Protein AF-A0A1W9TM63-F1 (afdb_monomer_lite)

Radius of gyration: 25.32 Å; chains: 1; bounding box: 51×52×66 Å

Secondary structure (DSSP, 8-state):
-HHHHHHHIIIIIS-HHHHH-TTHHHHHHHTT-HHHHHHHHHHHHHHHHHHHHHHHHHHHHHHHHT-GGGHHHHHHHHHHHHHHHHHHHHHHH-HHHHTTSTHHHHHHHHHHS-----HHHHHHHHTS------TTSSSHHHHHHHHHHTTSS-GGG-HHHHTTTHHHHHHHHTTS-HHHHHHHHHHH-S-HHHHHHT-

Foldseek 3Di:
DVVVVVVVCVVAVVPCCRPVVPPCQQVVLQVPDPVLVVVVVVLVVVLVVVLVVVLVVVCVVCVVVVNNVCSVVVSVVSSVVSVVVSLVVCCVPPVPNNCSGNPVSVVCCCVVVVDPDDLQLLLQLLLDPQPQPCQLVARGSSRVSVCVVVVVDQQPSRPVCVVVCSNVVSVVSVPDDSVVSVVLCVVPPSDSVSSNVVD

Structure (mmCIF, N/CA/C/O backbone):
data_AF-A0A1W9TM63-F1
#
_entry.id   AF-A0A1W9TM63-F1
#
loop_
_atom_site.group_PDB
_atom_site.id
_atom_site.type_symbol
_atom_site.label_atom_id
_atom_site.label_alt_id
_atom_site.label_comp_id
_atom_site.label_asym_id
_atom_site.label_entity_id
_atom_site.label_seq_id
_atom_site.pdbx_PDB_ins_code
_atom_site.Cartn_x
_atom_site.Cartn_y
_atom_site.Cartn_z
_atom_site.occupancy
_atom_site.B_iso_or_equiv
_atom_site.auth_seq_id
_atom_site.auth_comp_id
_atom_site.auth_asym_id
_atom_site.auth_atom_id
_atom_site.pdbx_PDB_model_num
ATOM 1 N N . MET A 1 1 ? -0.071 21.580 -36.086 1.00 69.06 1 MET A N 1
ATOM 2 C CA . MET A 1 1 ? -1.299 21.111 -35.393 1.00 69.06 1 MET A CA 1
ATOM 3 C C . MET A 1 1 ? -1.284 19.623 -35.052 1.00 69.06 1 MET A C 1
ATOM 5 O O . MET A 1 1 ? -1.628 19.297 -33.927 1.00 69.06 1 MET A O 1
ATOM 9 N N . ARG A 1 2 ? -0.850 18.715 -35.941 1.00 81.69 2 ARG A N 1
ATOM 10 C CA . ARG A 1 2 ? -0.886 17.261 -35.673 1.00 81.69 2 ARG A CA 1
ATOM 11 C C . ARG A 1 2 ? -0.042 16.804 -34.465 1.00 81.69 2 ARG A C 1
ATOM 13 O O . ARG A 1 2 ? -0.555 16.064 -33.638 1.00 81.69 2 ARG A O 1
ATOM 20 N N . LEU A 1 3 ? 1.195 17.297 -34.304 1.00 85.50 3 LEU A N 1
ATOM 21 C CA . LEU A 1 3 ? 2.027 16.983 -33.124 1.00 85.50 3 LEU A CA 1
ATOM 22 C C . LEU A 1 3 ? 1.425 17.501 -31.810 1.00 85.50 3 LEU A C 1
ATOM 24 O O . LEU A 1 3 ? 1.480 16.807 -30.804 1.00 85.50 3 LEU A O 1
ATOM 28 N N . PHE A 1 4 ? 0.827 18.694 -31.827 1.00 89.75 4 PHE A N 1
ATOM 29 C CA . PHE A 1 4 ? 0.170 19.262 -30.649 1.00 89.75 4 PHE A CA 1
ATOM 30 C C . PHE A 1 4 ? -1.023 18.403 -30.208 1.00 89.75 4 PHE A C 1
ATOM 32 O O . PHE A 1 4 ? -1.159 18.112 -29.027 1.00 89.75 4 PHE A O 1
ATOM 39 N N . PHE A 1 5 ? -1.829 17.913 -31.157 1.00 86.44 5 PHE A N 1
ATOM 40 C CA . PHE A 1 5 ? -2.917 16.977 -30.861 1.00 86.44 5 PHE A CA 1
ATOM 41 C C . PHE A 1 5 ? -2.418 15.625 -30.335 1.00 86.44 5 PHE A C 1
ATOM 43 O O . PHE A 1 5 ? -3.018 15.092 -29.408 1.00 86.44 5 PHE A O 1
ATOM 50 N N . ILE A 1 6 ? -1.313 15.086 -30.866 1.00 89.94 6 ILE A N 1
ATOM 51 C CA . ILE A 1 6 ? -0.705 13.847 -30.345 1.00 89.94 6 ILE A CA 1
ATOM 52 C C . ILE A 1 6 ? -0.207 14.057 -28.910 1.00 89.94 6 ILE A C 1
ATOM 54 O O . ILE A 1 6 ? -0.476 13.232 -28.041 1.00 89.94 6 ILE A O 1
ATOM 58 N N . PHE A 1 7 ? 0.462 15.179 -28.641 1.00 90.56 7 PHE A N 1
ATOM 59 C CA . PHE A 1 7 ? 0.954 15.529 -27.309 1.00 90.56 7 PHE A CA 1
ATOM 60 C C . PHE A 1 7 ? -0.192 15.715 -26.303 1.00 90.56 7 PHE A C 1
ATOM 62 O O . PHE A 1 7 ? -0.164 15.145 -25.214 1.00 90.56 7 PHE A O 1
ATOM 69 N N . LEU A 1 8 ? -1.248 16.435 -26.692 1.00 88.44 8 LEU A N 1
ATOM 70 C CA . LEU A 1 8 ? -2.435 16.646 -25.861 1.00 88.44 8 LEU A CA 1
ATOM 71 C C . LEU A 1 8 ? -3.189 15.329 -25.605 1.00 88.44 8 LEU A C 1
ATOM 73 O O . LEU A 1 8 ? -3.588 15.049 -24.475 1.00 88.44 8 LEU A O 1
ATOM 77 N N . SER A 1 9 ? -3.317 14.478 -26.628 1.00 84.94 9 SER A N 1
ATOM 78 C CA . SER A 1 9 ? -3.911 13.144 -26.505 1.00 84.94 9 SER A CA 1
ATOM 79 C C . SER A 1 9 ? -3.084 12.227 -25.604 1.00 84.94 9 SER A C 1
ATOM 81 O O . SER A 1 9 ? -3.665 11.436 -24.867 1.00 84.94 9 SER A O 1
ATOM 83 N N . ALA A 1 10 ? -1.753 12.320 -25.634 1.00 85.25 10 ALA A N 1
ATOM 84 C CA . ALA A 1 10 ? -0.877 11.537 -24.766 1.00 85.25 10 ALA A CA 1
ATOM 85 C C . ALA A 1 10 ? -0.987 11.967 -23.293 1.00 85.25 10 ALA A C 1
ATOM 87 O O . ALA A 1 10 ? -1.020 11.112 -22.413 1.00 85.25 10 ALA A O 1
ATOM 88 N N . ILE A 1 11 ? -1.091 13.274 -23.023 1.00 85.31 11 ILE A N 1
ATOM 89 C CA . ILE A 1 11 ? -1.145 13.818 -21.656 1.00 85.31 11 ILE A CA 1
ATOM 90 C C . ILE A 1 11 ? -2.516 13.660 -20.998 1.00 85.31 11 ILE A C 1
ATOM 92 O O . ILE A 1 11 ? -2.562 13.463 -19.785 1.00 85.31 11 ILE A O 1
ATOM 96 N N . LEU A 1 12 ? -3.613 13.762 -21.753 1.00 83.06 12 LEU A N 1
ATOM 97 C CA . LEU A 1 12 ? -4.970 13.771 -21.187 1.00 83.06 12 LEU A CA 1
ATOM 98 C C . LEU A 1 12 ? -5.740 12.475 -21.450 1.00 83.06 12 LEU A C 1
ATOM 100 O O . LEU A 1 12 ? -6.327 11.921 -20.528 1.00 83.06 12 LEU A O 1
ATOM 104 N N . VAL A 1 13 ? -5.740 11.981 -22.691 1.00 83.00 13 VAL A N 1
ATOM 105 C CA . VAL A 1 13 ? -6.623 10.873 -23.107 1.00 83.00 13 VAL A CA 1
ATOM 106 C C . VAL A 1 13 ? -5.980 9.511 -22.838 1.00 83.00 13 VAL A C 1
ATOM 108 O O . VAL A 1 13 ? -6.606 8.620 -22.270 1.00 83.00 13 VAL A O 1
ATOM 111 N N . ASN A 1 14 ? -4.705 9.368 -23.200 1.00 83.00 14 ASN A N 1
ATOM 112 C CA . ASN A 1 14 ? -3.935 8.130 -23.053 1.00 83.00 14 ASN A CA 1
ATOM 113 C C . ASN A 1 14 ? -3.051 8.117 -21.802 1.00 83.00 14 ASN A C 1
ATOM 115 O O . ASN A 1 14 ? -2.240 7.208 -21.622 1.00 83.00 14 ASN A O 1
ATOM 119 N N . ASN A 1 15 ? -3.196 9.110 -20.925 1.00 83.12 15 ASN A N 1
ATOM 120 C CA . ASN A 1 15 ? -2.440 9.144 -19.688 1.00 83.12 15 ASN A CA 1
ATOM 121 C C . ASN A 1 15 ? -3.032 8.156 -18.694 1.00 83.12 15 ASN A C 1
ATOM 123 O O . ASN A 1 15 ? -4.163 8.302 -18.235 1.00 83.12 15 ASN A O 1
ATOM 127 N N . PHE A 1 16 ? -2.232 7.156 -18.353 1.00 81.25 16 PHE A N 1
ATOM 128 C CA . PHE A 1 16 ? -2.620 6.066 -17.475 1.00 81.25 16 PHE A CA 1
ATOM 129 C C . PHE A 1 16 ? -3.108 6.549 -16.097 1.00 81.25 16 PHE A C 1
ATOM 131 O O . PHE A 1 16 ? -4.050 5.982 -15.550 1.00 81.25 16 PHE A O 1
ATOM 138 N N . VAL A 1 17 ? -2.529 7.634 -15.571 1.00 72.38 17 VAL A N 1
ATOM 139 C CA . VAL A 1 17 ? -2.874 8.190 -14.252 1.00 72.38 17 VAL A CA 1
ATOM 140 C C . VAL A 1 17 ? -4.252 8.862 -14.269 1.00 72.38 17 VAL A C 1
ATOM 142 O O . VAL A 1 17 ? -5.033 8.673 -13.342 1.00 72.38 17 VAL A O 1
ATOM 145 N N . LEU A 1 18 ? -4.581 9.609 -15.329 1.00 73.62 18 LEU A N 1
ATOM 146 C CA . LEU A 1 18 ? -5.844 10.358 -15.441 1.00 73.62 18 LEU A CA 1
ATOM 147 C C . LEU A 1 18 ? -6.990 9.520 -16.021 1.00 73.62 18 LEU A C 1
ATOM 149 O O . LEU A 1 18 ? -8.131 9.662 -15.600 1.00 73.62 18 LEU A O 1
ATOM 153 N N . SER A 1 19 ? -6.685 8.644 -16.978 1.00 77.31 19 SER A N 1
ATOM 154 C CA . SER A 1 19 ? -7.672 7.835 -17.703 1.00 77.31 19 SER A CA 1
ATOM 155 C C . SER A 1 19 ? -8.094 6.589 -16.920 1.00 77.31 19 SER A C 1
ATOM 157 O O . SER A 1 19 ? -9.244 6.161 -16.998 1.00 77.31 19 SER A O 1
ATOM 159 N N . LYS A 1 20 ? -7.177 6.001 -16.137 1.00 74.06 20 LYS A N 1
ATOM 160 C CA . LYS A 1 20 ? -7.439 4.774 -15.366 1.00 74.06 20 LYS A CA 1
ATOM 161 C C . LYS A 1 20 ? -7.412 4.969 -13.848 1.00 74.06 20 LYS A C 1
ATOM 163 O O . LYS A 1 20 ? -7.637 3.999 -13.137 1.00 74.06 20 LYS A O 1
ATOM 168 N N . PHE A 1 21 ? -7.151 6.181 -13.347 1.00 73.88 21 PHE A N 1
ATOM 169 C CA . PHE A 1 21 ? -7.088 6.506 -11.910 1.00 73.88 21 PHE A CA 1
ATOM 170 C C . PHE A 1 21 ? -6.132 5.617 -11.077 1.00 73.88 21 PHE A C 1
ATOM 172 O O . PHE A 1 21 ? -6.267 5.528 -9.856 1.00 73.88 21 PHE A O 1
ATOM 179 N N . LEU A 1 22 ? -5.139 4.966 -11.698 1.00 71.94 22 LEU A N 1
ATOM 180 C CA . LEU A 1 22 ? -4.129 4.181 -10.978 1.00 71.94 22 LEU A CA 1
ATOM 181 C C . LEU A 1 22 ? -3.048 5.107 -10.398 1.00 71.94 22 LEU A C 1
ATOM 183 O O . LEU A 1 22 ? -2.532 5.983 -11.088 1.00 71.94 22 LEU A O 1
ATOM 187 N N . GLY A 1 23 ? -2.671 4.883 -9.135 1.00 67.75 23 GLY A N 1
ATOM 188 C CA . GLY A 1 23 ? -1.585 5.625 -8.481 1.00 67.75 23 GLY A CA 1
ATOM 189 C C . GLY A 1 23 ? -1.978 6.986 -7.889 1.00 67.75 23 GLY A C 1
ATOM 190 O O . GLY A 1 23 ? -1.107 7.816 -7.644 1.00 67.75 23 GLY A O 1
ATOM 191 N N . ILE A 1 24 ? -3.267 7.229 -7.623 1.00 71.75 24 ILE A N 1
ATOM 192 C CA . ILE A 1 24 ? -3.762 8.494 -7.042 1.00 71.75 24 ILE A CA 1
ATOM 193 C C . ILE A 1 24 ? -3.454 8.674 -5.544 1.00 71.75 24 ILE A C 1
ATOM 195 O O . ILE A 1 24 ? -3.574 9.779 -5.020 1.00 71.75 24 ILE A O 1
ATOM 199 N N . CYS A 1 25 ? -3.047 7.616 -4.839 1.00 73.69 25 CYS A N 1
ATOM 200 C CA . CYS A 1 25 ? -2.793 7.645 -3.394 1.00 73.69 25 CYS A CA 1
ATOM 201 C C . CYS A 1 25 ? -1.769 8.728 -2.975 1.00 73.69 25 CYS A C 1
ATOM 203 O O . CYS A 1 25 ? -2.087 9.536 -2.101 1.00 73.69 25 CYS A O 1
ATOM 205 N N . PRO A 1 26 ? -0.574 8.832 -3.598 1.00 72.12 26 PRO A N 1
ATOM 206 C CA . PRO A 1 26 ? 0.351 9.932 -3.322 1.00 72.12 26 PRO A CA 1
ATOM 207 C C . PRO A 1 26 ? -0.210 11.291 -3.756 1.00 72.12 26 PRO A C 1
ATOM 209 O O . PRO A 1 26 ? -0.023 12.271 -3.044 1.00 72.12 26 PRO A O 1
ATOM 212 N N . PHE A 1 27 ? -0.945 11.361 -4.871 1.00 74.12 27 PHE A N 1
ATOM 213 C CA . PHE A 1 27 ? -1.534 12.610 -5.363 1.00 74.12 27 PHE A CA 1
ATOM 214 C C . PHE A 1 27 ? -2.496 13.239 -4.343 1.00 74.12 27 PHE A C 1
ATOM 216 O O . PHE A 1 27 ? -2.389 14.432 -4.060 1.00 74.12 27 PHE A O 1
ATOM 223 N N . LEU A 1 28 ? -3.379 12.443 -3.731 1.00 72.88 28 LEU A N 1
ATOM 224 C CA . LEU A 1 28 ? -4.310 12.933 -2.709 1.00 72.88 28 LEU A CA 1
ATOM 225 C C . LEU A 1 28 ? -3.582 13.426 -1.447 1.00 72.88 28 LEU A C 1
ATOM 227 O O . LEU A 1 28 ? -3.945 14.477 -0.918 1.00 72.88 28 LEU A O 1
ATOM 231 N N . GLY A 1 29 ? -2.528 12.726 -1.009 1.00 69.62 29 GLY A N 1
ATOM 232 C CA . GLY A 1 29 ? -1.764 13.072 0.198 1.00 69.62 29 GLY A CA 1
ATOM 233 C C . GLY A 1 29 ? -0.994 14.396 0.104 1.00 69.62 29 GLY A C 1
ATOM 234 O O . GLY A 1 29 ? -1.070 15.223 1.013 1.00 69.62 29 GLY A O 1
ATOM 235 N N . VAL A 1 30 ? -0.306 14.654 -1.015 1.00 76.00 30 VAL A N 1
ATOM 236 C CA . VAL A 1 30 ? 0.563 15.844 -1.175 1.00 76.00 30 VAL A CA 1
ATOM 237 C C . VAL A 1 30 ? -0.064 17.012 -1.952 1.00 76.00 30 VAL A C 1
ATOM 239 O O . VAL A 1 30 ? 0.586 18.039 -2.141 1.00 76.00 30 VAL A O 1
ATOM 242 N N . SER A 1 31 ? -1.342 16.921 -2.333 1.00 78.88 31 SER A N 1
ATOM 243 C CA . SER A 1 31 ? -2.063 17.948 -3.115 1.00 78.88 31 SER A CA 1
ATOM 244 C C . SER A 1 31 ? -2.118 19.350 -2.481 1.00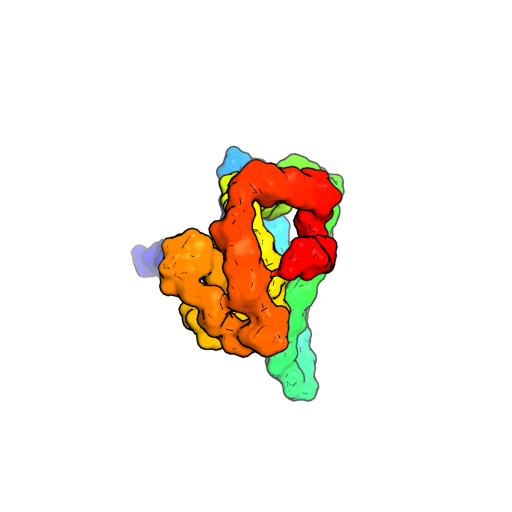 78.88 31 SER A C 1
ATOM 246 O O . SER A 1 31 ? -2.289 20.340 -3.189 1.00 78.88 31 SER A O 1
ATOM 248 N N . LYS A 1 32 ? -1.959 19.466 -1.155 1.00 76.62 32 LYS A N 1
ATOM 249 C CA . LYS A 1 32 ? -2.145 20.732 -0.418 1.00 76.62 32 LYS A CA 1
ATOM 250 C C . LYS A 1 32 ? -0.965 21.706 -0.500 1.00 76.62 32 LYS A C 1
ATOM 252 O O . LYS A 1 32 ? -1.157 22.895 -0.265 1.00 76.62 32 LYS A O 1
ATOM 257 N N . LYS A 1 33 ? 0.257 21.231 -0.766 1.00 78.94 33 LYS A N 1
ATOM 258 C CA . LYS A 1 33 ? 1.475 22.063 -0.758 1.00 78.94 33 LYS A CA 1
ATOM 259 C C . LYS A 1 33 ? 2.333 21.760 -1.982 1.00 78.94 33 LYS A C 1
ATOM 261 O O . LYS A 1 33 ? 2.796 20.635 -2.143 1.00 78.94 33 LYS A O 1
ATOM 266 N N . ILE A 1 34 ? 2.618 22.780 -2.799 1.00 81.81 34 ILE A N 1
ATOM 267 C CA . ILE A 1 34 ? 3.445 22.632 -4.013 1.00 81.81 34 ILE A CA 1
ATOM 268 C C . ILE A 1 34 ? 4.867 22.159 -3.678 1.00 81.81 34 ILE A C 1
ATOM 270 O O . ILE A 1 34 ? 5.409 21.311 -4.383 1.00 81.81 34 ILE A O 1
ATOM 274 N N . SER A 1 35 ? 5.451 22.639 -2.577 1.00 75.25 35 SER A N 1
ATOM 275 C CA . SER A 1 35 ? 6.774 22.196 -2.119 1.00 75.25 35 SER A CA 1
ATOM 276 C C . SER A 1 35 ? 6.812 20.700 -1.790 1.00 75.25 35 SER A C 1
ATOM 278 O O . SER A 1 35 ? 7.790 20.025 -2.108 1.00 75.25 35 SER A O 1
ATOM 280 N N . SER A 1 36 ? 5.729 20.157 -1.225 1.00 77.31 36 SER A N 1
ATOM 281 C CA . SER A 1 36 ? 5.603 18.726 -0.943 1.00 77.31 36 SER A CA 1
ATOM 282 C C . SER A 1 36 ? 5.296 17.903 -2.197 1.00 77.31 36 SER A C 1
ATOM 284 O O . SER A 1 36 ? 5.858 16.827 -2.388 1.00 77.31 36 SER A O 1
ATOM 286 N N . ALA A 1 37 ? 4.454 18.415 -3.095 1.00 81.25 37 ALA A N 1
ATOM 287 C CA . ALA A 1 37 ? 4.158 17.753 -4.362 1.00 81.25 37 ALA A CA 1
ATOM 288 C C . ALA A 1 37 ? 5.411 17.601 -5.244 1.00 81.25 37 ALA A C 1
ATOM 290 O O . ALA A 1 37 ? 5.614 16.544 -5.839 1.00 81.25 37 ALA A O 1
ATOM 291 N N . ALA A 1 38 ? 6.273 18.623 -5.286 1.00 83.00 38 ALA A N 1
ATOM 292 C CA . ALA A 1 38 ? 7.528 18.594 -6.036 1.00 83.00 38 ALA A CA 1
ATOM 293 C C . ALA A 1 38 ? 8.539 17.579 -5.468 1.00 83.00 38 ALA A C 1
ATOM 295 O O . ALA A 1 38 ? 9.157 16.832 -6.224 1.00 83.00 38 ALA A O 1
ATOM 296 N N . GLY A 1 39 ? 8.679 17.508 -4.138 1.00 80.75 39 GLY A N 1
ATOM 297 C CA . GLY A 1 39 ? 9.553 16.521 -3.493 1.00 80.75 39 GLY A CA 1
ATOM 298 C C . GLY A 1 39 ? 9.085 15.081 -3.727 1.00 80.75 39 GLY A C 1
ATOM 299 O O . GLY A 1 39 ? 9.889 14.206 -4.042 1.00 80.75 39 GLY A O 1
ATOM 300 N N . MET A 1 40 ? 7.771 14.847 -3.645 1.00 81.12 40 MET A N 1
ATOM 301 C CA . MET A 1 40 ? 7.185 13.523 -3.864 1.00 81.12 40 MET A CA 1
ATOM 302 C C . MET A 1 40 ? 7.293 13.071 -5.327 1.00 81.12 40 MET A C 1
ATOM 304 O O . MET A 1 40 ? 7.622 11.915 -5.588 1.00 81.12 40 MET A O 1
ATOM 308 N N . SER A 1 41 ? 7.062 13.961 -6.298 1.00 82.19 41 SER A N 1
ATOM 309 C CA . SER A 1 41 ? 7.175 13.612 -7.721 1.00 82.19 41 SER A CA 1
ATOM 310 C C . SER A 1 41 ? 8.619 13.325 -8.133 1.00 82.19 41 SER A C 1
ATOM 312 O O . SER A 1 41 ? 8.863 12.357 -8.852 1.00 82.19 41 SER A O 1
ATOM 314 N N . MET A 1 42 ? 9.585 14.089 -7.617 1.00 84.50 42 MET A N 1
ATOM 315 C CA . MET A 1 42 ? 11.005 13.829 -7.853 1.00 84.50 42 MET A CA 1
ATOM 316 C C . MET A 1 42 ? 11.448 12.478 -7.273 1.00 84.50 42 MET A C 1
ATOM 318 O O . MET A 1 42 ? 12.152 11.729 -7.951 1.00 84.50 42 MET A O 1
ATOM 322 N N . ALA A 1 43 ? 10.979 12.120 -6.073 1.00 84.06 43 ALA A N 1
ATOM 323 C CA . ALA A 1 43 ? 11.239 10.807 -5.488 1.00 84.06 43 ALA A CA 1
ATOM 324 C C . ALA A 1 43 ? 10.641 9.665 -6.331 1.00 84.06 43 ALA A C 1
ATOM 326 O O . ALA A 1 43 ? 11.329 8.689 -6.620 1.00 84.06 43 ALA A O 1
ATOM 327 N N . VAL A 1 44 ? 9.389 9.794 -6.786 1.00 84.62 44 VAL A N 1
ATOM 328 C CA . VAL A 1 44 ? 8.732 8.769 -7.620 1.00 84.62 44 VAL A CA 1
ATOM 329 C C . VAL A 1 44 ? 9.441 8.592 -8.962 1.00 84.62 44 VAL A C 1
ATOM 331 O O . VAL A 1 44 ? 9.672 7.458 -9.374 1.00 84.62 44 VAL A O 1
ATOM 334 N N . ILE A 1 45 ? 9.833 9.682 -9.632 1.00 89.00 45 ILE A N 1
ATOM 335 C CA . ILE A 1 45 ? 10.591 9.611 -10.892 1.00 89.00 45 ILE A CA 1
ATOM 336 C C . ILE A 1 45 ? 11.903 8.853 -10.676 1.00 89.00 45 ILE A C 1
ATOM 338 O O . ILE A 1 45 ? 12.230 7.955 -11.450 1.00 89.00 45 ILE A O 1
ATOM 342 N N . PHE A 1 46 ? 12.625 9.165 -9.600 1.00 89.69 46 PHE A N 1
ATOM 343 C CA . PHE A 1 46 ? 13.870 8.484 -9.263 1.00 89.69 46 PHE A CA 1
ATOM 344 C C . PHE A 1 46 ? 13.672 6.971 -9.058 1.00 89.69 46 PHE A C 1
ATOM 346 O O . PHE A 1 46 ? 14.396 6.168 -9.651 1.00 89.69 46 PHE A O 1
ATOM 353 N N . VAL A 1 47 ? 12.652 6.565 -8.292 1.00 90.88 47 VAL A N 1
ATOM 354 C CA . VAL A 1 47 ? 12.338 5.141 -8.083 1.00 90.88 47 VAL A CA 1
ATOM 355 C C . VAL A 1 47 ? 11.935 4.451 -9.379 1.00 90.88 47 VAL A C 1
ATOM 357 O O . VAL A 1 47 ? 12.400 3.346 -9.653 1.00 90.88 47 VAL A O 1
ATOM 360 N N . MET A 1 48 ? 11.100 5.089 -10.199 1.00 90.19 48 MET A N 1
ATOM 361 C CA . MET A 1 48 ? 10.633 4.535 -11.472 1.00 90.19 48 MET A CA 1
ATOM 362 C C . MET A 1 48 ? 11.792 4.261 -12.435 1.00 90.19 48 MET A C 1
ATOM 364 O O . MET A 1 48 ? 11.830 3.206 -13.065 1.00 90.19 48 MET A O 1
ATOM 368 N N . VAL A 1 49 ? 12.768 5.169 -12.519 1.00 94.06 49 VAL A N 1
ATOM 369 C CA . VAL A 1 49 ? 13.943 4.996 -13.387 1.00 94.06 49 VAL A CA 1
ATOM 370 C C . VAL A 1 49 ? 14.799 3.819 -12.916 1.00 94.06 49 VAL A C 1
ATOM 372 O O . VAL A 1 49 ? 15.110 2.928 -13.706 1.00 94.06 49 VAL A O 1
ATOM 375 N N . ILE A 1 50 ? 15.143 3.773 -11.627 1.00 93.56 50 ILE A N 1
ATOM 376 C CA . ILE A 1 50 ? 16.016 2.724 -11.082 1.00 93.56 50 ILE A CA 1
ATOM 377 C C . ILE A 1 50 ? 15.333 1.356 -11.121 1.00 93.56 50 ILE A C 1
ATOM 379 O O . ILE A 1 50 ? 15.937 0.373 -11.554 1.00 93.56 50 ILE A O 1
ATOM 383 N N . SER A 1 51 ? 14.063 1.287 -10.720 1.00 93.88 51 SER A N 1
ATOM 384 C CA . SER A 1 51 ? 13.297 0.039 -10.760 1.00 93.88 51 SER A CA 1
ATOM 385 C C . SER A 1 51 ? 13.157 -0.497 -12.183 1.00 93.88 51 SER A C 1
ATOM 387 O O . SER A 1 51 ? 13.313 -1.698 -12.379 1.00 93.88 51 SER A O 1
ATOM 389 N N . SER A 1 52 ? 12.962 0.362 -13.189 1.00 94.81 52 SER A N 1
ATOM 390 C CA . SER A 1 52 ? 12.888 -0.057 -14.598 1.00 94.81 52 SER A CA 1
ATOM 391 C C . SER A 1 52 ? 14.200 -0.677 -15.090 1.00 94.81 52 SER A C 1
ATOM 393 O O . SER A 1 52 ? 14.185 -1.704 -15.764 1.00 94.81 52 SER A O 1
ATOM 395 N N . ILE A 1 53 ? 15.347 -0.101 -14.714 1.00 95.88 53 ILE A N 1
ATOM 396 C CA . ILE A 1 53 ? 16.666 -0.637 -15.087 1.00 95.88 53 ILE A CA 1
ATOM 397 C C . ILE A 1 53 ? 16.893 -2.012 -14.444 1.00 95.88 53 ILE A C 1
ATOM 399 O O . ILE A 1 53 ? 17.305 -2.957 -15.120 1.00 95.88 53 ILE A O 1
ATOM 403 N N . ILE A 1 54 ? 16.596 -2.142 -13.148 1.00 95.25 54 ILE A N 1
ATOM 404 C CA . ILE A 1 54 ? 16.803 -3.390 -12.400 1.00 95.25 54 ILE A CA 1
ATOM 405 C C . ILE A 1 54 ? 15.851 -4.487 -12.893 1.00 95.25 54 ILE A C 1
ATOM 407 O O . ILE A 1 54 ? 16.279 -5.614 -13.137 1.00 95.25 54 ILE A O 1
ATOM 411 N N . THR A 1 55 ? 14.570 -4.166 -13.078 1.00 94.12 55 THR A N 1
ATOM 412 C CA . THR A 1 55 ? 13.560 -5.124 -13.556 1.00 94.12 55 THR A CA 1
ATOM 413 C C . THR A 1 55 ? 13.837 -5.592 -14.980 1.00 94.12 55 THR A C 1
ATOM 415 O O . THR A 1 55 ? 13.659 -6.776 -15.253 1.00 94.12 55 THR A O 1
ATOM 418 N N . TRP A 1 56 ? 14.357 -4.734 -15.866 1.00 95.12 56 TRP A N 1
ATOM 419 C CA . TRP A 1 56 ? 14.793 -5.148 -17.204 1.00 95.12 56 TRP A CA 1
ATOM 420 C C . TRP A 1 56 ? 15.907 -6.203 -17.150 1.00 95.12 56 TRP A C 1
ATOM 422 O O . TRP A 1 56 ? 15.815 -7.239 -17.813 1.00 95.12 56 TRP A O 1
ATOM 432 N N . PHE A 1 57 ? 16.922 -5.981 -16.309 1.00 94.81 57 PHE A N 1
ATOM 433 C CA . PHE A 1 57 ? 18.018 -6.935 -16.122 1.00 94.81 57 PHE A CA 1
ATOM 434 C C . PHE A 1 57 ? 17.542 -8.260 -15.520 1.00 94.81 57 PHE A C 1
ATOM 436 O O . PHE A 1 57 ? 17.922 -9.332 -15.993 1.00 94.81 57 PHE A O 1
ATOM 443 N N . LEU A 1 58 ? 16.683 -8.194 -14.502 1.00 93.31 58 LEU A N 1
ATOM 444 C CA . LEU A 1 58 ? 16.114 -9.384 -13.876 1.00 93.31 58 LEU A CA 1
ATOM 445 C C . LEU A 1 58 ? 15.238 -10.161 -14.855 1.00 93.31 58 LEU A C 1
ATOM 447 O O . LEU A 1 58 ? 15.372 -11.374 -14.940 1.00 93.31 58 LEU A O 1
ATOM 451 N N . ASN A 1 59 ? 14.415 -9.488 -15.659 1.00 93.69 59 ASN A N 1
ATOM 452 C CA . ASN A 1 59 ? 13.596 -10.150 -16.671 1.00 93.69 59 ASN A CA 1
ATOM 453 C C . ASN A 1 59 ? 14.446 -10.963 -17.653 1.00 93.69 59 ASN A C 1
ATOM 455 O O . ASN A 1 59 ? 14.117 -12.102 -17.970 1.00 93.69 59 ASN A O 1
ATOM 459 N N . LEU A 1 60 ? 15.577 -10.404 -18.090 1.00 92.56 6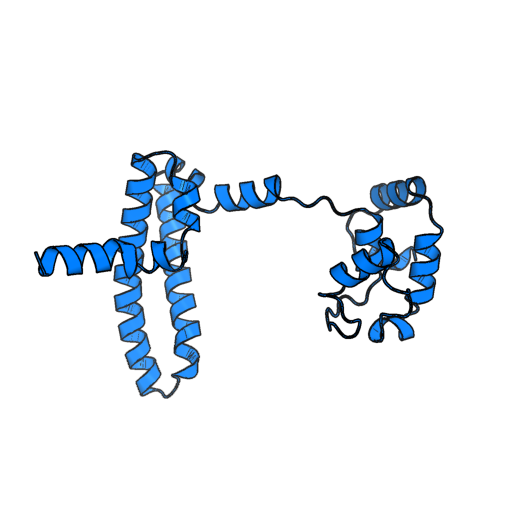0 LEU A N 1
ATOM 460 C CA . LEU A 1 60 ? 16.495 -11.098 -18.989 1.00 92.56 60 LEU A CA 1
ATOM 461 C C . LEU A 1 60 ? 17.106 -12.353 -18.342 1.00 92.56 60 LEU A C 1
ATOM 463 O O . LEU A 1 60 ? 17.313 -13.358 -19.022 1.00 92.56 60 LEU A O 1
ATOM 467 N N . LEU A 1 61 ? 17.369 -12.315 -17.033 1.00 92.62 61 LEU A N 1
ATOM 468 C CA . LEU A 1 61 ? 17.831 -13.473 -16.268 1.00 92.62 61 LEU A CA 1
ATOM 469 C C . LEU A 1 61 ? 16.723 -14.527 -16.097 1.00 92.62 61 LEU A C 1
ATOM 471 O O . LEU A 1 61 ? 16.973 -15.712 -16.311 1.00 92.62 61 LEU A O 1
ATOM 475 N N . LEU A 1 62 ? 15.499 -14.104 -15.770 1.00 91.25 62 LEU A N 1
ATOM 476 C CA . LEU A 1 62 ? 14.350 -14.988 -15.553 1.00 91.25 62 LEU A CA 1
ATOM 477 C C . LEU A 1 62 ? 13.960 -15.754 -16.826 1.00 91.25 62 LEU A C 1
ATOM 479 O O . LEU A 1 62 ? 13.719 -16.960 -16.757 1.00 91.25 62 LEU A O 1
ATOM 483 N N . VAL A 1 63 ? 13.974 -15.084 -17.984 1.00 91.50 63 VAL A N 1
ATOM 484 C CA . VAL A 1 63 ? 13.713 -15.706 -19.294 1.00 91.50 63 VAL A CA 1
ATOM 485 C C . VAL A 1 63 ? 14.782 -16.752 -19.624 1.00 91.50 63 VAL A C 1
ATOM 487 O O . VAL A 1 63 ? 14.456 -17.856 -20.049 1.00 91.50 63 VAL A O 1
ATOM 490 N N . LYS A 1 64 ? 16.068 -16.467 -19.358 1.00 91.69 64 LYS A N 1
ATOM 491 C CA . LYS A 1 64 ? 17.158 -17.436 -19.592 1.00 91.69 64 LYS A CA 1
ATOM 492 C C . LYS A 1 64 ? 17.056 -18.689 -18.726 1.00 91.69 64 LYS A C 1
ATOM 494 O O . LYS A 1 64 ? 17.514 -19.746 -19.146 1.00 91.69 64 LYS A O 1
ATOM 499 N N . MET A 1 65 ? 16.492 -18.573 -17.527 1.00 90.19 65 MET A N 1
ATOM 500 C CA . MET A 1 65 ? 16.318 -19.703 -16.615 1.00 90.19 65 MET A CA 1
ATOM 501 C C . MET A 1 65 ? 14.995 -20.457 -16.846 1.00 90.19 65 MET A C 1
ATOM 503 O O . MET A 1 65 ? 14.796 -21.511 -16.249 1.00 90.19 65 MET A O 1
ATOM 507 N N . GLY A 1 66 ? 14.097 -19.944 -17.697 1.00 92.06 66 GLY A N 1
ATOM 508 C CA . GLY A 1 66 ? 12.765 -20.516 -17.924 1.00 92.06 66 GLY A CA 1
ATOM 509 C C . GLY A 1 66 ? 11.763 -20.248 -16.792 1.00 92.06 66 GLY A C 1
ATOM 510 O O . GLY A 1 66 ? 10.740 -20.922 -16.710 1.00 92.06 66 GLY A O 1
ATOM 511 N N . LEU A 1 67 ? 12.033 -19.274 -15.910 1.00 91.06 67 LEU A N 1
ATOM 512 C CA . LEU A 1 67 ? 11.190 -18.918 -14.755 1.00 91.06 67 LEU A CA 1
ATOM 513 C C . LEU A 1 67 ? 10.299 -17.691 -15.028 1.00 91.06 67 LEU A C 1
ATOM 515 O O . LEU A 1 67 ? 10.080 -16.862 -14.145 1.00 91.06 67 LEU A O 1
ATOM 519 N N . GLU A 1 68 ? 9.748 -17.565 -16.235 1.00 89.88 68 GLU A N 1
ATOM 520 C CA . GLU A 1 68 ? 8.922 -16.408 -16.633 1.00 89.88 68 GLU A CA 1
ATOM 521 C C . GLU A 1 68 ? 7.679 -16.211 -15.750 1.00 89.88 68 GLU A C 1
ATOM 523 O O . GLU A 1 68 ? 7.229 -15.085 -15.540 1.00 89.88 68 GLU A O 1
ATOM 528 N N . PHE A 1 69 ? 7.156 -17.292 -15.165 1.00 90.62 69 PHE A N 1
ATOM 529 C CA . PHE A 1 69 ? 6.026 -17.229 -14.236 1.00 90.62 69 PHE A CA 1
ATOM 530 C C . PHE A 1 69 ? 6.316 -16.375 -12.985 1.00 90.62 69 PHE A C 1
ATOM 532 O O . PHE A 1 69 ? 5.401 -15.777 -12.422 1.00 90.62 69 PHE A O 1
ATOM 539 N N . LEU A 1 70 ? 7.580 -16.269 -12.548 1.00 91.62 70 LEU A N 1
ATOM 540 C CA . LEU A 1 70 ? 7.948 -15.512 -11.345 1.00 91.62 70 LEU A CA 1
ATOM 541 C C . LEU A 1 70 ? 8.153 -14.010 -11.606 1.00 91.62 70 LEU A C 1
ATOM 543 O O . LEU A 1 70 ? 8.314 -13.252 -10.647 1.00 91.62 70 LEU A O 1
ATOM 547 N N . THR A 1 71 ? 8.122 -13.557 -12.864 1.00 91.88 71 THR A N 1
ATOM 548 C CA . THR A 1 71 ? 8.444 -12.172 -13.252 1.00 91.88 71 THR A CA 1
ATOM 549 C C . THR A 1 71 ? 7.633 -11.139 -12.476 1.00 91.88 71 THR A C 1
ATOM 551 O O . THR A 1 71 ? 8.201 -10.206 -11.908 1.00 91.88 71 THR A O 1
ATOM 554 N N . THR A 1 72 ? 6.315 -11.325 -12.366 1.00 92.06 72 THR A N 1
ATOM 555 C CA . THR A 1 72 ? 5.443 -10.387 -11.643 1.00 92.06 72 THR A CA 1
ATOM 556 C C . THR A 1 72 ? 5.803 -10.291 -10.162 1.00 92.06 72 THR A C 1
ATOM 558 O O . THR A 1 72 ? 5.865 -9.191 -9.616 1.00 92.06 72 THR A O 1
ATOM 561 N N . ILE A 1 73 ? 6.083 -11.426 -9.516 1.00 94.31 73 ILE A N 1
ATOM 562 C CA . ILE A 1 73 ? 6.420 -11.473 -8.087 1.00 94.31 73 ILE A CA 1
ATOM 563 C C . ILE A 1 73 ? 7.762 -10.775 -7.847 1.00 94.31 73 ILE A C 1
ATOM 565 O O . ILE A 1 73 ? 7.869 -9.923 -6.966 1.00 94.31 73 ILE A O 1
ATOM 569 N N . VAL A 1 74 ? 8.771 -11.075 -8.668 1.00 94.12 74 VAL A N 1
ATOM 570 C CA . VAL A 1 74 ? 10.100 -10.457 -8.564 1.00 94.12 74 VAL A CA 1
ATOM 571 C C . VAL A 1 74 ? 10.023 -8.946 -8.778 1.00 94.12 74 VAL A C 1
ATOM 573 O O . VAL A 1 74 ? 10.634 -8.190 -8.025 1.00 94.12 74 VAL A O 1
ATOM 576 N N . PHE A 1 75 ? 9.237 -8.478 -9.749 1.00 93.69 75 PHE A N 1
ATOM 577 C CA . PHE A 1 75 ? 9.084 -7.045 -10.008 1.00 93.69 75 PHE A CA 1
ATOM 578 C C . PHE A 1 75 ? 8.447 -6.312 -8.827 1.00 93.69 75 PHE A C 1
ATOM 580 O O . PHE A 1 75 ? 8.937 -5.253 -8.434 1.00 93.69 75 PHE A O 1
ATOM 587 N N . ILE A 1 76 ? 7.400 -6.886 -8.224 1.00 93.56 76 ILE A N 1
ATOM 588 C CA . ILE A 1 76 ? 6.758 -6.311 -7.035 1.00 93.56 76 ILE A CA 1
ATOM 589 C C . ILE A 1 76 ? 7.759 -6.217 -5.878 1.00 93.56 76 ILE A C 1
ATOM 591 O O . ILE A 1 76 ? 7.845 -5.169 -5.242 1.00 93.56 76 ILE A O 1
ATOM 595 N N . LEU A 1 77 ? 8.558 -7.261 -5.633 1.00 94.19 77 LEU A N 1
ATOM 596 C CA . LEU A 1 77 ? 9.557 -7.266 -4.558 1.00 94.19 77 LEU A CA 1
ATOM 597 C C . LEU A 1 77 ? 10.653 -6.209 -4.764 1.00 94.19 77 LEU A C 1
ATOM 599 O O . LEU A 1 77 ? 11.042 -5.516 -3.822 1.00 94.19 77 LEU A O 1
ATOM 603 N N . VAL A 1 78 ? 11.131 -6.042 -5.996 1.00 94.44 78 VAL A N 1
ATOM 604 C CA . VAL A 1 78 ? 12.142 -5.028 -6.330 1.00 94.44 78 VAL A CA 1
ATOM 605 C C . VAL A 1 78 ? 11.591 -3.620 -6.126 1.00 94.44 78 VAL A C 1
ATOM 607 O O . VAL A 1 78 ? 12.239 -2.786 -5.499 1.00 94.44 78 VAL A O 1
ATOM 610 N N . ILE A 1 79 ? 10.382 -3.348 -6.621 1.00 92.06 79 ILE A N 1
ATOM 611 C CA . ILE A 1 79 ? 9.764 -2.028 -6.469 1.00 92.06 79 ILE A CA 1
ATOM 612 C C . ILE A 1 79 ? 9.485 -1.746 -4.988 1.00 92.06 79 ILE A C 1
ATOM 614 O O . ILE A 1 79 ? 9.822 -0.667 -4.510 1.00 92.06 79 ILE A O 1
ATOM 618 N N . ALA A 1 80 ? 8.940 -2.714 -4.245 1.00 91.25 80 ALA A N 1
ATOM 619 C CA . ALA A 1 80 ? 8.636 -2.558 -2.824 1.00 91.25 80 ALA A CA 1
ATOM 620 C C . ALA A 1 80 ? 9.888 -2.226 -2.001 1.00 91.25 80 ALA A C 1
ATOM 622 O O . ALA A 1 80 ? 9.888 -1.256 -1.251 1.00 91.25 80 ALA A O 1
ATOM 623 N N . THR A 1 81 ? 10.983 -2.966 -2.187 1.00 92.06 81 THR A N 1
ATOM 624 C CA . THR A 1 81 ? 12.234 -2.727 -1.443 1.00 92.06 81 THR A CA 1
ATOM 625 C C . THR A 1 81 ? 12.847 -1.355 -1.740 1.00 92.06 81 THR A C 1
ATOM 627 O O . THR A 1 81 ? 13.298 -0.673 -0.817 1.00 92.06 81 THR A O 1
ATOM 630 N N . LEU A 1 82 ? 12.808 -0.903 -2.999 1.00 90.12 82 LEU A N 1
ATOM 631 C CA . LEU A 1 82 ? 13.280 0.430 -3.389 1.00 90.12 82 LEU A CA 1
ATOM 632 C C . LEU A 1 82 ? 12.400 1.555 -2.832 1.00 90.12 82 LEU A C 1
ATOM 634 O O . LEU A 1 82 ? 12.928 2.547 -2.328 1.00 90.12 82 LEU A O 1
ATOM 638 N N . VAL A 1 83 ? 11.072 1.409 -2.900 1.00 87.94 83 VAL A N 1
ATOM 639 C CA . VAL A 1 83 ? 10.130 2.389 -2.335 1.00 87.94 83 VAL A CA 1
ATOM 640 C C . VAL A 1 83 ? 10.314 2.487 -0.823 1.00 87.94 83 VAL A C 1
ATOM 642 O O . VAL A 1 83 ? 10.415 3.599 -0.309 1.00 87.94 83 VAL A O 1
ATOM 645 N N . GLN A 1 84 ? 10.452 1.356 -0.121 1.00 87.25 84 GLN A N 1
ATOM 646 C CA . GLN A 1 84 ? 10.706 1.346 1.322 1.00 87.25 84 GLN A CA 1
ATOM 647 C C . GLN A 1 84 ? 11.997 2.099 1.666 1.00 87.25 84 GLN A C 1
ATOM 649 O O . GLN A 1 84 ? 12.012 2.931 2.572 1.00 87.25 84 GLN A O 1
ATOM 654 N N . PHE A 1 85 ? 13.083 1.843 0.930 1.00 87.56 85 PHE A N 1
ATOM 655 C CA . PHE A 1 85 ? 14.359 2.529 1.144 1.00 87.56 85 PHE A CA 1
ATOM 656 C C . PHE A 1 85 ? 14.236 4.050 0.964 1.00 87.56 85 PHE A C 1
ATOM 658 O O . PHE A 1 85 ? 14.741 4.825 1.779 1.00 87.56 85 PHE A O 1
ATOM 665 N N . ILE A 1 86 ? 13.512 4.484 -0.067 1.00 84.94 86 ILE A N 1
ATOM 666 C CA . ILE A 1 86 ? 13.239 5.901 -0.338 1.00 84.94 86 ILE A CA 1
ATOM 667 C C . ILE A 1 86 ? 12.376 6.523 0.752 1.00 84.94 86 ILE A C 1
ATOM 669 O O . ILE A 1 86 ? 12.639 7.650 1.160 1.00 84.94 86 ILE A O 1
ATOM 673 N N . GLU A 1 87 ? 11.391 5.799 1.274 1.00 79.25 87 GLU A N 1
ATOM 674 C CA . GLU A 1 87 ? 10.560 6.266 2.380 1.00 79.25 87 GLU A CA 1
ATOM 675 C C . GLU A 1 87 ? 11.401 6.535 3.639 1.00 79.25 87 GLU A C 1
ATOM 677 O O . GLU A 1 87 ? 11.279 7.597 4.256 1.00 79.25 87 GLU A O 1
ATOM 682 N N . PHE A 1 88 ? 12.321 5.627 3.988 1.00 83.00 88 PHE A N 1
ATOM 683 C CA . PHE A 1 88 ? 13.272 5.845 5.084 1.00 83.00 88 PHE A CA 1
ATOM 684 C C . PHE A 1 88 ? 14.209 7.031 4.823 1.00 83.00 88 PHE A C 1
ATOM 686 O O . PHE A 1 88 ? 14.519 7.787 5.747 1.00 83.00 88 PHE A O 1
ATOM 693 N N . TYR A 1 89 ? 14.630 7.236 3.575 1.00 83.38 89 TYR A N 1
ATOM 694 C CA . TYR A 1 89 ? 15.447 8.387 3.199 1.00 83.38 89 TYR A CA 1
ATOM 695 C C . TYR A 1 89 ? 14.673 9.713 3.318 1.00 83.38 89 TYR A C 1
ATOM 697 O O . TYR A 1 89 ? 15.177 10.671 3.907 1.00 83.38 89 TYR A O 1
ATOM 705 N N . ILE A 1 90 ? 13.420 9.762 2.852 1.00 78.25 90 ILE A N 1
ATOM 706 C CA . ILE A 1 90 ? 12.542 10.939 2.953 1.00 78.25 90 ILE A CA 1
ATOM 707 C C . ILE A 1 90 ? 12.249 11.284 4.418 1.00 78.25 90 ILE A C 1
ATOM 709 O O . ILE A 1 90 ? 12.318 12.462 4.775 1.00 78.25 90 ILE A O 1
ATOM 713 N N . LYS A 1 91 ? 12.006 10.284 5.284 1.00 75.00 91 LYS A N 1
ATOM 714 C CA . LYS A 1 91 ? 11.870 10.478 6.745 1.00 75.00 91 LYS A CA 1
ATOM 715 C C . LYS A 1 91 ? 13.063 11.222 7.337 1.00 75.00 91 LYS A C 1
ATOM 717 O O . LYS A 1 91 ? 12.888 12.078 8.198 1.00 75.00 91 LYS A O 1
ATOM 722 N N . LYS A 1 92 ? 14.271 10.894 6.871 1.00 79.19 92 LYS A N 1
ATOM 723 C CA . LYS A 1 92 ? 15.518 11.477 7.372 1.00 79.19 92 LYS A CA 1
ATOM 724 C C . LYS A 1 92 ? 15.784 12.885 6.832 1.00 79.19 92 LYS A C 1
ATOM 726 O O . LYS A 1 92 ? 16.316 13.709 7.566 1.00 79.19 92 LYS A O 1
ATOM 731 N N . VAL A 1 93 ? 15.444 13.162 5.572 1.00 79.19 93 VAL A N 1
ATOM 732 C CA . VAL A 1 93 ? 15.727 14.459 4.928 1.00 79.19 93 VAL A CA 1
ATOM 733 C C . VAL A 1 93 ? 14.661 15.512 5.240 1.00 79.19 93 VAL A C 1
ATOM 735 O O . VAL A 1 93 ? 14.987 16.683 5.419 1.00 79.19 93 VAL A O 1
ATOM 738 N N . SER A 1 94 ? 13.387 15.128 5.318 1.00 68.25 94 SER A N 1
ATOM 739 C CA . SER A 1 94 ? 12.290 16.081 5.505 1.00 68.25 94 SER A CA 1
ATOM 740 C C . SER A 1 94 ? 11.074 15.426 6.180 1.00 68.25 94 SER A C 1
ATOM 742 O O . SER A 1 94 ? 10.224 14.864 5.481 1.00 68.25 94 SER A O 1
ATOM 744 N N . PRO A 1 95 ? 10.917 15.544 7.513 1.00 69.94 95 PRO A N 1
ATOM 745 C CA . PRO A 1 95 ? 9.782 14.950 8.232 1.00 69.94 95 PRO A CA 1
ATOM 746 C C . PRO A 1 95 ? 8.430 15.516 7.765 1.00 69.94 95 PRO A C 1
ATOM 748 O O . PRO A 1 95 ? 7.469 14.770 7.594 1.00 69.94 95 PRO A O 1
ATOM 751 N N . ASN A 1 96 ? 8.392 16.802 7.399 1.00 68.31 96 ASN A N 1
ATOM 752 C CA . ASN A 1 96 ? 7.207 17.466 6.838 1.00 68.31 96 ASN A CA 1
ATOM 753 C C . ASN A 1 96 ? 6.700 16.843 5.522 1.00 68.31 96 ASN A C 1
ATOM 755 O O . ASN A 1 96 ? 5.534 17.011 5.170 1.00 68.31 96 ASN A O 1
ATOM 759 N N . LEU A 1 97 ? 7.576 16.183 4.756 1.00 68.12 97 LEU A N 1
ATOM 760 C CA . LEU A 1 97 ? 7.208 15.521 3.503 1.00 68.12 97 LEU A CA 1
ATOM 761 C C . LEU A 1 97 ? 6.675 14.110 3.759 1.00 68.12 97 LEU A C 1
ATOM 763 O O . LEU A 1 97 ? 5.754 13.662 3.075 1.00 68.12 97 LEU A O 1
ATOM 767 N N . TYR A 1 98 ? 7.220 13.440 4.775 1.00 70.38 98 TYR A N 1
ATOM 768 C CA . TYR A 1 98 ? 6.775 12.120 5.195 1.00 70.38 98 TYR A CA 1
ATOM 769 C C . TYR A 1 98 ? 5.364 12.170 5.800 1.00 70.38 98 TYR A C 1
ATOM 771 O O . TYR A 1 98 ? 4.501 11.402 5.397 1.00 70.38 98 TYR A O 1
ATOM 779 N N . GLU A 1 99 ? 5.072 13.145 6.664 1.00 65.56 99 GLU A N 1
ATOM 780 C CA . GLU A 1 99 ? 3.723 13.331 7.226 1.00 65.56 99 GLU A CA 1
ATOM 781 C C . GLU A 1 99 ? 2.661 13.689 6.174 1.00 65.56 99 GLU A C 1
ATOM 783 O O . GLU A 1 99 ? 1.475 13.484 6.397 1.00 65.56 99 GLU A O 1
ATOM 788 N N . ALA A 1 100 ? 3.056 14.219 5.015 1.00 63.50 100 ALA A N 1
ATOM 789 C CA . ALA A 1 100 ? 2.129 14.535 3.929 1.00 63.50 100 ALA A CA 1
ATOM 790 C C . ALA A 1 100 ? 1.930 13.369 2.941 1.00 63.50 100 ALA A C 1
ATOM 792 O O . ALA A 1 100 ? 0.960 13.357 2.184 1.00 63.50 100 ALA A O 1
ATOM 793 N N . SER A 1 101 ? 2.835 12.389 2.911 1.00 63.62 101 SER A N 1
ATOM 794 C CA . SER A 1 101 ? 2.828 11.299 1.931 1.00 63.62 101 SER A CA 1
ATOM 795 C C . SER A 1 101 ? 2.354 9.987 2.561 1.00 63.62 101 SER A C 1
ATOM 797 O O . SER A 1 101 ? 2.791 9.619 3.640 1.00 63.62 101 SER A O 1
ATOM 799 N N . ALA A 1 102 ? 1.426 9.306 1.876 1.00 61.75 102 ALA A N 1
ATOM 800 C CA . ALA A 1 102 ? 0.872 7.956 2.094 1.00 61.75 102 ALA A CA 1
ATOM 801 C C . ALA A 1 102 ? 0.501 7.503 3.531 1.00 61.75 102 ALA A C 1
ATOM 803 O O . ALA A 1 102 ? -0.652 7.137 3.746 1.00 61.75 102 ALA A O 1
ATOM 804 N N . GLY A 1 103 ? 1.408 7.532 4.512 1.00 63.56 103 GLY A N 1
ATOM 805 C CA . GLY A 1 103 ? 1.179 7.058 5.881 1.00 63.56 103 GLY A CA 1
ATOM 806 C C . GLY A 1 103 ? 0.112 7.855 6.633 1.00 63.56 103 GLY A C 1
ATOM 807 O O . GLY A 1 103 ? -0.792 7.270 7.224 1.00 63.56 103 GLY A O 1
ATOM 808 N N . ALA A 1 104 ? 0.134 9.188 6.542 1.00 64.19 104 ALA A N 1
ATOM 809 C CA . ALA A 1 104 ? -0.907 10.009 7.163 1.00 64.19 104 ALA A CA 1
ATOM 810 C C . ALA A 1 104 ? -2.252 9.924 6.430 1.00 64.19 104 ALA A C 1
ATOM 812 O O . ALA A 1 104 ? -3.293 10.037 7.066 1.00 64.19 104 ALA A O 1
ATOM 813 N N . PHE A 1 105 ? -2.253 9.712 5.107 1.00 64.62 105 PHE A N 1
ATOM 814 C CA . PHE A 1 105 ? -3.494 9.549 4.344 1.00 64.62 105 PHE A CA 1
ATOM 815 C C . PHE A 1 105 ? -4.172 8.215 4.659 1.00 64.62 105 PHE A C 1
ATOM 817 O O . PHE A 1 105 ? -5.382 8.196 4.844 1.00 64.62 105 PHE A O 1
ATOM 824 N N . LEU A 1 106 ? -3.408 7.123 4.769 1.00 64.31 106 LEU A N 1
ATOM 825 C CA . LEU A 1 106 ? -3.941 5.822 5.175 1.00 64.31 106 LEU A CA 1
ATOM 826 C C . LEU A 1 106 ? -4.438 5.853 6.623 1.00 64.31 106 LEU A C 1
ATOM 828 O O . LEU A 1 106 ? -5.572 5.460 6.856 1.00 64.31 106 LEU A O 1
ATOM 832 N N . ALA A 1 107 ? -3.670 6.421 7.558 1.00 66.75 107 ALA A N 1
ATOM 833 C CA . ALA A 1 107 ? -4.110 6.578 8.949 1.00 66.75 107 ALA A CA 1
ATOM 834 C C . ALA A 1 107 ? -5.331 7.512 9.084 1.00 66.75 107 ALA A C 1
ATOM 836 O O . ALA A 1 107 ? -6.214 7.296 9.913 1.00 66.75 107 ALA A O 1
ATOM 837 N N . PHE A 1 108 ? -5.408 8.560 8.257 1.00 68.00 108 PHE A N 1
ATOM 838 C CA . PHE A 1 108 ? -6.588 9.418 8.174 1.00 68.00 108 PHE A CA 1
ATOM 839 C C . PHE A 1 108 ? -7.783 8.671 7.584 1.00 68.00 108 PHE A C 1
ATOM 841 O O . PHE A 1 108 ? -8.881 8.809 8.109 1.00 68.00 108 PHE A O 1
ATOM 848 N N . ALA A 1 109 ? -7.594 7.896 6.515 1.00 67.12 109 ALA A N 1
ATOM 849 C CA . ALA A 1 109 ? -8.655 7.109 5.902 1.00 67.12 109 ALA A CA 1
ATOM 850 C C . ALA A 1 109 ? -9.175 6.043 6.875 1.00 67.12 109 ALA A C 1
ATOM 852 O O . ALA A 1 109 ? -10.382 5.939 7.047 1.00 67.12 109 ALA A O 1
ATOM 853 N N . GLU A 1 110 ? -8.289 5.340 7.576 1.00 70.00 110 GLU A N 1
ATOM 854 C CA . GLU A 1 110 ? -8.636 4.374 8.620 1.00 70.00 110 GLU A CA 1
ATOM 855 C C . GLU A 1 110 ? -9.494 5.019 9.714 1.00 70.00 110 GLU A C 1
ATOM 857 O O . GLU A 1 110 ? -10.599 4.559 9.960 1.00 70.00 110 GLU A O 1
ATOM 862 N N . LYS A 1 111 ? -9.070 6.155 10.286 1.00 70.56 111 LYS A N 1
ATOM 863 C CA . LYS A 1 111 ? -9.859 6.858 11.317 1.00 70.56 111 LYS A CA 1
ATOM 864 C C . LYS A 1 111 ? -11.137 7.510 10.794 1.00 70.56 111 LYS A C 1
ATOM 866 O O . LYS A 1 111 ? -12.116 7.644 11.519 1.00 70.56 111 LYS A O 1
ATOM 871 N N . LYS A 1 112 ? -11.127 8.021 9.562 1.00 76.19 112 LYS A N 1
ATOM 872 C CA . LYS A 1 112 ? -12.264 8.759 8.992 1.00 76.19 112 LYS A CA 1
ATOM 873 C C . LYS A 1 112 ? -13.360 7.822 8.500 1.00 76.19 112 LYS A C 1
ATOM 875 O O . LYS A 1 112 ? -14.531 8.192 8.568 1.00 76.19 112 LYS A O 1
ATOM 880 N N . PHE A 1 113 ? -12.966 6.662 7.984 1.00 71.94 113 PHE A N 1
ATOM 881 C CA . PHE A 1 113 ? -13.847 5.614 7.485 1.00 71.94 113 PHE A CA 1
ATOM 882 C C . PHE A 1 113 ? -13.922 4.423 8.440 1.00 71.94 113 PHE A C 1
ATOM 884 O O . PHE A 1 113 ? -14.364 3.357 8.022 1.00 71.94 113 PHE A O 1
ATOM 891 N N . GLU A 1 114 ? -13.524 4.601 9.704 1.00 69.81 114 GLU A N 1
ATOM 892 C CA . GLU A 1 114 ? -13.747 3.619 10.759 1.00 69.81 114 GLU A CA 1
ATOM 893 C C . GLU A 1 114 ? -15.251 3.339 10.829 1.00 69.81 114 GLU A C 1
ATOM 895 O O . GLU A 1 114 ? -16.057 4.167 11.270 1.00 69.81 114 GLU A O 1
ATOM 900 N N . VAL A 1 115 ? -15.647 2.184 10.300 1.00 67.38 115 VAL A N 1
ATOM 901 C CA . VAL A 1 115 ? -17.024 1.720 10.374 1.00 67.38 115 VAL A CA 1
ATOM 902 C C . VAL A 1 115 ? -17.178 1.132 11.762 1.00 67.38 115 VAL A C 1
ATOM 904 O O . VAL A 1 115 ? -16.728 0.019 12.010 1.00 67.38 115 VAL A O 1
ATOM 907 N N . LYS A 1 116 ? -17.798 1.892 12.670 1.00 65.00 116 LYS A N 1
ATOM 908 C CA . LYS A 1 116 ? -18.219 1.360 13.967 1.00 65.00 116 LYS A CA 1
ATOM 909 C C . LYS A 1 116 ? -19.168 0.197 13.708 1.00 65.00 116 LYS A C 1
ATOM 911 O O . LYS A 1 116 ? -20.276 0.408 13.215 1.00 65.00 116 LYS A O 1
ATOM 916 N N . GLU A 1 117 ? -18.708 -1.017 13.971 1.00 67.31 117 GLU A N 1
ATOM 917 C CA . GLU A 1 117 ? -19.544 -2.200 13.850 1.00 67.31 117 GLU A CA 1
ATOM 918 C C . GLU A 1 117 ? -20.445 -2.319 15.077 1.00 67.31 117 GLU A C 1
ATOM 920 O O . GLU A 1 117 ? -20.024 -2.077 16.209 1.00 67.31 117 GLU A O 1
ATOM 925 N N . ASP A 1 118 ? -21.710 -2.672 14.853 1.00 76.75 118 ASP A N 1
ATOM 926 C CA . ASP A 1 118 ? -22.624 -2.995 15.941 1.00 76.75 118 ASP A CA 1
ATOM 927 C C . ASP A 1 118 ? -22.059 -4.177 16.742 1.00 76.75 118 ASP A C 1
ATOM 929 O O . ASP A 1 118 ? -21.701 -5.200 16.153 1.00 76.75 118 ASP A O 1
ATOM 933 N N . LEU A 1 119 ? -22.045 -4.092 18.081 1.00 77.56 119 LEU A N 1
ATOM 934 C CA . LEU A 1 119 ? -21.524 -5.168 18.941 1.00 77.56 119 LEU A CA 1
ATOM 935 C C . LEU A 1 119 ? -22.137 -6.529 18.589 1.00 77.56 119 LEU A C 1
ATOM 937 O O . LEU A 1 119 ? -21.447 -7.544 18.557 1.00 77.56 119 LEU A O 1
ATOM 941 N N . ARG A 1 120 ? -23.433 -6.557 18.258 1.00 79.38 120 ARG A N 1
ATOM 942 C CA . ARG A 1 120 ? -24.139 -7.781 17.852 1.00 79.38 120 ARG A CA 1
ATOM 943 C C . ARG A 1 120 ? -23.531 -8.439 16.613 1.00 79.38 120 ARG A C 1
ATOM 945 O O . ARG A 1 120 ? -23.515 -9.663 16.533 1.00 79.38 120 ARG A O 1
ATOM 952 N N . VAL A 1 121 ? -23.043 -7.646 15.660 1.00 82.44 121 VAL A N 1
ATOM 953 C CA . VAL A 1 121 ? -22.369 -8.148 14.458 1.00 82.44 121 VAL A CA 1
ATOM 954 C C . VAL A 1 121 ? -21.007 -8.723 14.826 1.00 82.44 121 VAL A C 1
ATOM 956 O O . VAL A 1 121 ? -20.701 -9.826 14.386 1.00 82.44 121 VAL A O 1
ATOM 959 N N . ILE A 1 122 ? -20.253 -8.041 15.692 1.00 81.56 122 ILE A N 1
ATOM 960 C CA . ILE A 1 122 ? -18.940 -8.500 16.163 1.00 81.56 122 ILE A CA 1
ATOM 961 C C . ILE A 1 122 ? -19.071 -9.842 16.895 1.00 81.56 122 ILE A C 1
ATOM 963 O O . ILE A 1 122 ? -18.351 -10.795 16.596 1.00 81.56 122 ILE A O 1
ATOM 967 N N . PHE A 1 123 ? -20.032 -9.964 17.815 1.00 81.44 123 PHE A N 1
ATOM 968 C CA . PHE A 1 123 ? -20.307 -11.230 18.498 1.00 81.44 123 PHE A CA 1
ATOM 969 C C . PHE A 1 123 ? -20.758 -12.315 17.516 1.00 81.44 123 PHE A C 1
ATOM 971 O O . PHE A 1 123 ? -20.229 -13.423 17.544 1.00 81.44 123 PHE A O 1
ATOM 978 N N . ALA A 1 124 ? -21.695 -12.009 16.614 1.00 83.56 124 ALA A N 1
ATOM 979 C CA . ALA A 1 124 ? -22.155 -12.970 15.614 1.00 83.56 124 ALA A CA 1
ATOM 980 C C . ALA A 1 124 ? -21.014 -13.450 14.702 1.00 83.56 124 ALA A C 1
ATOM 982 O O . ALA A 1 124 ? -20.957 -14.633 14.377 1.00 83.56 124 ALA A O 1
ATOM 983 N N . GLU A 1 125 ? -20.091 -12.571 14.316 1.00 84.12 125 GLU A N 1
ATOM 984 C CA . GLU A 1 125 ? -18.928 -12.926 13.508 1.00 84.12 125 GLU A CA 1
ATOM 985 C C . GLU A 1 125 ? -17.936 -13.811 14.266 1.00 84.12 125 GLU A C 1
ATOM 987 O O . GLU A 1 125 ? -17.504 -14.832 13.732 1.00 84.12 125 GLU A O 1
ATOM 992 N N . ASN A 1 126 ? -17.631 -13.488 15.523 1.00 83.19 126 ASN A N 1
ATOM 993 C CA . ASN A 1 126 ? -16.705 -14.275 16.341 1.00 83.19 126 ASN A CA 1
ATOM 994 C C . ASN A 1 126 ? -17.240 -15.673 16.685 1.00 83.19 126 ASN A C 1
ATOM 996 O O . ASN A 1 126 ? -16.466 -16.607 16.896 1.00 83.19 126 ASN A O 1
ATOM 1000 N N . LEU A 1 127 ? -18.562 -15.848 16.698 1.00 82.38 127 LEU A N 1
ATOM 1001 C CA . LEU A 1 127 ? -19.194 -17.158 16.847 1.00 82.38 127 LEU A CA 1
ATOM 1002 C C . LEU A 1 127 ? -19.136 -17.997 15.560 1.00 82.38 127 LEU A C 1
ATOM 1004 O O . LEU A 1 127 ? -19.337 -19.211 15.629 1.00 82.38 127 LEU A O 1
ATOM 1008 N N . LEU A 1 128 ? -18.866 -17.387 14.397 1.00 84.38 128 LEU A N 1
ATOM 1009 C CA . LEU A 1 128 ? -18.731 -18.091 13.122 1.00 84.38 128 LEU A CA 1
ATOM 1010 C C . LEU A 1 128 ? -17.380 -18.811 12.997 1.00 84.38 128 LEU A C 1
ATOM 1012 O O . LEU A 1 128 ? -16.404 -18.463 13.658 1.00 84.38 128 LEU A O 1
ATOM 1016 N N . PRO A 1 129 ? -17.266 -19.796 12.085 1.00 79.38 129 PRO A N 1
ATOM 1017 C CA . PRO A 1 129 ? -16.040 -20.575 11.926 1.00 79.38 129 PRO A CA 1
ATOM 1018 C C . PRO A 1 129 ? -14.873 -19.779 11.314 1.00 79.38 129 PRO A C 1
ATOM 1020 O O . PRO A 1 129 ? -13.810 -20.349 11.100 1.00 79.38 129 PRO A O 1
ATOM 1023 N N . GLY A 1 130 ? -15.081 -18.516 10.917 1.00 83.88 130 GLY A N 1
ATOM 1024 C CA . GLY A 1 130 ? -14.072 -17.678 10.251 1.00 83.88 130 GLY A CA 1
ATOM 1025 C C . GLY A 1 130 ? -13.617 -18.174 8.870 1.00 83.88 130 GLY A C 1
ATOM 1026 O O . GLY A 1 130 ? -12.710 -17.605 8.274 1.00 83.88 130 GLY A O 1
ATOM 1027 N N . ALA A 1 131 ? -14.239 -19.228 8.331 1.00 83.94 131 ALA A N 1
ATOM 1028 C CA . ALA A 1 131 ? -13.789 -19.890 7.106 1.00 83.94 131 ALA A CA 1
ATOM 1029 C C . ALA A 1 131 ? -13.987 -19.054 5.827 1.00 83.94 131 ALA A C 1
ATOM 1031 O O . ALA A 1 131 ? -13.419 -19.395 4.795 1.00 83.94 131 ALA A O 1
ATOM 1032 N N . ASN A 1 132 ? -14.828 -18.010 5.861 1.00 85.50 132 ASN A N 1
ATOM 1033 C CA . ASN A 1 132 ? -15.088 -17.090 4.741 1.00 85.50 132 ASN A CA 1
ATOM 1034 C C . ASN A 1 132 ? -15.394 -17.768 3.383 1.00 85.50 132 ASN A C 1
ATOM 1036 O O . ASN A 1 132 ? -15.179 -17.194 2.322 1.00 85.50 132 ASN A O 1
ATOM 1040 N N . CYS A 1 133 ? -15.944 -18.986 3.405 1.00 86.56 133 CYS A N 1
ATOM 1041 C CA . CYS A 1 133 ? -16.118 -19.832 2.217 1.00 86.56 133 CYS A CA 1
ATOM 1042 C C . CYS A 1 133 ? -17.267 -19.425 1.275 1.00 86.56 133 CYS A C 1
ATOM 1044 O O . CYS A 1 133 ? -17.417 -20.020 0.213 1.00 86.56 133 CYS A O 1
ATOM 1046 N N . GLY A 1 134 ? -18.125 -18.478 1.671 1.00 82.44 134 GLY A N 1
ATOM 1047 C CA . GLY A 1 134 ? -19.229 -17.977 0.838 1.00 82.44 134 GLY A CA 1
ATOM 1048 C C . GLY A 1 134 ? -20.381 -18.960 0.581 1.00 82.44 134 GLY A C 1
ATOM 1049 O O . GLY A 1 134 ? -21.327 -18.610 -0.117 1.00 82.44 134 GLY A O 1
ATOM 1050 N N . ALA A 1 135 ? -20.366 -20.163 1.167 1.00 83.31 135 ALA A N 1
ATOM 1051 C CA . ALA A 1 135 ? -21.394 -21.190 0.944 1.00 83.31 135 ALA A CA 1
ATOM 1052 C C . ALA A 1 135 ? -22.820 -20.761 1.350 1.00 83.31 135 ALA A C 1
ATOM 1054 O O . ALA A 1 135 ? -23.797 -21.357 0.907 1.00 83.31 135 ALA A O 1
ATOM 1055 N N . CYS A 1 136 ? -22.944 -19.734 2.193 1.00 80.69 136 CYS A N 1
ATOM 1056 C CA . CYS A 1 136 ? -24.213 -19.143 2.611 1.00 80.69 136 CYS A CA 1
ATOM 1057 C C . CYS A 1 136 ? -24.743 -18.048 1.664 1.00 80.69 136 CYS A C 1
ATOM 1059 O O . CYS A 1 136 ? -25.816 -17.513 1.923 1.00 80.69 136 CYS A O 1
ATOM 1061 N N . GLY A 1 137 ? -2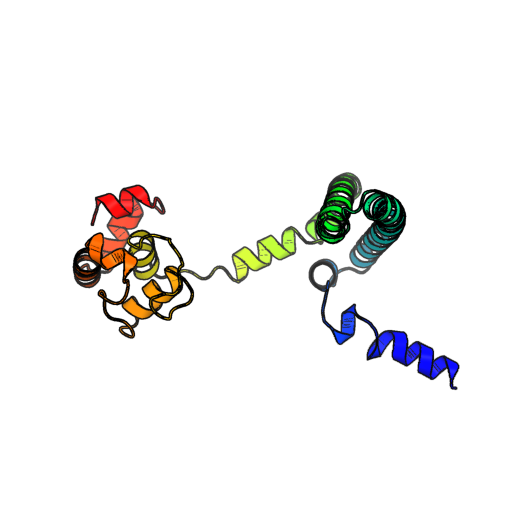4.014 -17.692 0.598 1.00 81.88 137 GLY A N 1
ATOM 1062 C CA . GLY A 1 137 ? -24.409 -16.649 -0.359 1.00 81.88 137 GLY A CA 1
ATOM 1063 C C . GLY A 1 137 ? -24.070 -15.210 0.055 1.00 81.88 137 GLY A C 1
ATOM 1064 O O . GLY A 1 137 ? -24.433 -14.282 -0.660 1.00 81.88 137 GLY A O 1
ATOM 1065 N N . TYR A 1 138 ? -23.358 -15.016 1.172 1.00 83.94 138 TYR A N 1
ATOM 1066 C CA . TYR A 1 138 ? -22.913 -13.705 1.667 1.00 83.94 138 TYR A CA 1
ATOM 1067 C C . TYR A 1 138 ? -21.390 -13.522 1.520 1.00 83.94 138 TYR A C 1
ATOM 1069 O O . TYR A 1 138 ? -20.649 -14.512 1.558 1.00 83.94 138 TYR A O 1
ATOM 1077 N N . PRO A 1 139 ? -20.901 -12.271 1.368 1.00 80.81 139 PRO A N 1
ATOM 1078 C CA . PRO A 1 139 ? -19.475 -11.972 1.268 1.00 80.81 139 PRO A CA 1
ATOM 1079 C C . PRO A 1 139 ? -18.801 -12.158 2.635 1.00 80.81 139 PRO A C 1
ATOM 1081 O O . PRO A 1 139 ? -18.732 -11.237 3.446 1.00 80.81 139 PRO A O 1
ATOM 1084 N N . GLY A 1 140 ? -18.331 -13.378 2.892 1.00 85.25 140 GLY A N 1
ATOM 1085 C CA . GLY A 1 140 ? -17.620 -13.741 4.118 1.00 85.25 140 GLY A CA 1
ATOM 1086 C C . GLY A 1 140 ? -18.514 -13.948 5.348 1.00 85.25 140 GLY A C 1
ATOM 1087 O O . GLY A 1 140 ? -19.744 -13.865 5.297 1.00 85.25 140 GLY A O 1
ATOM 1088 N N . CYS A 1 141 ? -17.869 -14.261 6.471 1.00 86.00 141 CYS A N 1
ATOM 1089 C CA . CYS A 1 141 ? -18.513 -14.469 7.767 1.00 86.00 141 CYS A CA 1
ATOM 1090 C C . CYS A 1 141 ? -19.105 -13.162 8.323 1.00 86.00 141 CYS A C 1
ATOM 1092 O O . CYS A 1 141 ? -20.255 -13.178 8.760 1.00 86.00 141 CYS A O 1
ATOM 1094 N N . SER A 1 142 ? -18.398 -12.035 8.200 1.00 84.94 142 SER A N 1
ATOM 1095 C CA . SER A 1 142 ? -18.89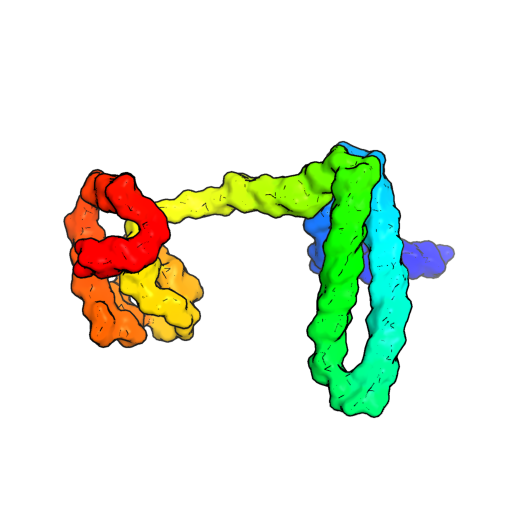2 -10.692 8.551 1.00 84.94 142 SER A CA 1
ATOM 1096 C C . SER A 1 142 ? -20.166 -10.307 7.789 1.00 84.94 142 SER A C 1
ATOM 1098 O O . SER A 1 142 ? -21.134 -9.811 8.369 1.00 84.94 142 SER A O 1
ATOM 1100 N N . GLY A 1 143 ? -20.216 -10.592 6.482 1.00 84.06 143 GLY A N 1
ATOM 1101 C CA . GLY A 1 143 ? -21.395 -10.354 5.649 1.00 84.06 143 GLY A CA 1
ATOM 1102 C C . GLY A 1 143 ? -22.605 -11.173 6.101 1.00 84.06 143 GLY A C 1
ATOM 1103 O O . GLY A 1 143 ? -23.713 -10.644 6.189 1.00 84.06 143 GLY A O 1
ATOM 1104 N N . PHE A 1 144 ? -22.391 -12.446 6.445 1.00 86.19 144 PHE A N 1
ATOM 1105 C CA . PHE A 1 144 ? -23.441 -13.315 6.980 1.00 86.19 144 PHE A CA 1
ATOM 1106 C C . PHE A 1 144 ? -23.924 -12.861 8.365 1.00 86.19 144 PHE A C 1
ATOM 1108 O O . PHE A 1 144 ? -25.129 -12.832 8.603 1.00 86.19 144 PHE A O 1
ATOM 1115 N N . ALA A 1 145 ? -23.012 -12.459 9.256 1.00 86.06 145 ALA A N 1
ATOM 1116 C CA . ALA A 1 145 ? -23.344 -11.914 10.572 1.00 86.06 145 ALA A CA 1
ATOM 1117 C C . ALA A 1 145 ? -24.227 -10.658 10.455 1.00 86.06 145 ALA A C 1
ATOM 1119 O O . ALA A 1 145 ? -25.277 -10.575 11.094 1.00 86.06 145 ALA A O 1
ATOM 1120 N N . LYS A 1 146 ? -23.876 -9.726 9.557 1.00 86.56 146 LYS A N 1
ATOM 1121 C CA . LYS A 1 146 ? -24.690 -8.532 9.258 1.00 86.56 146 LYS A CA 1
ATOM 1122 C C . LYS A 1 146 ? -26.072 -8.897 8.707 1.00 86.56 146 LYS A C 1
ATOM 1124 O O . LYS A 1 146 ? -27.068 -8.321 9.142 1.00 86.56 146 LYS A O 1
ATOM 1129 N N . GLY A 1 147 ? -26.148 -9.861 7.787 1.00 84.75 147 GLY A N 1
ATOM 1130 C CA . GLY A 1 147 ? -27.416 -10.350 7.232 1.00 84.75 147 GLY A CA 1
ATOM 1131 C C . GLY A 1 147 ? -28.311 -11.030 8.275 1.00 84.75 147 GLY A C 1
ATOM 1132 O O . GLY A 1 147 ? -29.525 -10.832 8.272 1.00 84.75 147 GLY A O 1
ATOM 1133 N N . PHE A 1 148 ? -27.720 -11.776 9.212 1.00 85.44 148 PHE A N 1
ATOM 1134 C CA . PHE A 1 148 ? -28.441 -12.403 10.319 1.00 85.44 148 PHE A CA 1
ATOM 1135 C C . PHE A 1 148 ? -29.050 -11.363 11.270 1.00 85.44 148 PHE A C 1
ATOM 1137 O O . PHE A 1 148 ? -30.236 -11.448 11.580 1.00 85.44 148 PHE A O 1
ATOM 1144 N N . ILE A 1 149 ? -28.285 -10.339 11.673 1.00 83.88 149 ILE A N 1
ATOM 1145 C CA . ILE A 1 149 ? -28.790 -9.264 12.548 1.00 83.88 149 ILE A CA 1
ATOM 1146 C C . ILE A 1 149 ? -29.895 -8.443 11.869 1.00 83.88 149 ILE A C 1
ATOM 1148 O O . ILE A 1 149 ? -30.852 -8.042 12.528 1.00 83.88 149 ILE A O 1
ATOM 1152 N N . LYS A 1 150 ? -29.818 -8.248 10.547 1.00 84.56 150 LYS A N 1
ATOM 1153 C CA . LYS A 1 150 ? -30.884 -7.606 9.758 1.00 84.56 150 LYS A CA 1
ATOM 1154 C C . LYS A 1 150 ? -32.120 -8.489 9.540 1.00 84.56 150 LYS A C 1
ATOM 1156 O O . LYS A 1 150 ? -33.115 -8.006 9.009 1.00 84.56 150 LYS A O 1
ATOM 1161 N N . GLY A 1 151 ? -32.075 -9.764 9.935 1.00 81.75 151 GLY A N 1
ATOM 1162 C CA . GLY A 1 151 ? -33.166 -10.723 9.746 1.00 81.75 151 GLY A CA 1
ATOM 1163 C C . GLY A 1 151 ? -33.312 -11.243 8.312 1.00 81.75 151 GLY A C 1
ATOM 1164 O O . GLY A 1 151 ? -34.293 -11.914 8.001 1.00 81.75 151 GLY A O 1
ATOM 1165 N N . GLU A 1 152 ? -32.346 -10.964 7.435 1.00 81.75 152 GLU A N 1
ATOM 1166 C CA . GLU A 1 152 ? -32.346 -11.418 6.039 1.00 81.75 152 GLU A CA 1
ATOM 1167 C C . GLU A 1 152 ? -31.986 -12.910 5.924 1.00 81.75 152 GLU A C 1
ATOM 1169 O O . GLU A 1 152 ? -32.323 -13.566 4.937 1.00 81.75 152 GLU A O 1
ATOM 1174 N N . VAL A 1 153 ? -31.319 -13.464 6.944 1.00 81.56 153 VAL A N 1
ATOM 1175 C CA . VAL A 1 153 ? -30.784 -14.831 6.935 1.00 81.56 153 VAL A CA 1
ATOM 1176 C C . VAL A 1 153 ? -31.142 -15.578 8.209 1.00 81.56 153 VAL A C 1
ATOM 1178 O O . VAL A 1 153 ? -31.124 -15.024 9.303 1.00 81.56 153 VAL A O 1
ATOM 1181 N N . LYS A 1 154 ? -31.420 -16.878 8.078 1.00 81.88 154 LYS A N 1
ATOM 1182 C CA . LYS A 1 154 ? -31.642 -17.772 9.221 1.00 81.88 154 LYS A CA 1
ATOM 1183 C C . LYS A 1 154 ? -30.313 -18.240 9.817 1.00 81.88 154 LYS A C 1
ATOM 1185 O O . LYS A 1 154 ? -29.352 -18.473 9.085 1.00 81.88 154 LYS A O 1
ATOM 1190 N N . ALA A 1 155 ? -30.292 -18.494 11.127 1.00 77.38 155 ALA A N 1
ATOM 1191 C CA . ALA A 1 155 ? -29.109 -18.979 11.853 1.00 77.38 155 ALA A CA 1
ATOM 1192 C C . ALA A 1 155 ? -28.535 -20.299 11.290 1.00 77.38 155 ALA A C 1
ATOM 1194 O O . ALA A 1 155 ? -27.343 -20.579 11.377 1.00 77.38 155 ALA A O 1
ATOM 1195 N N . GLU A 1 156 ? -29.382 -21.099 10.644 1.00 80.19 156 GLU A N 1
ATOM 1196 C CA . GLU A 1 156 ? -29.025 -22.353 9.978 1.00 80.19 156 GLU A CA 1
ATOM 1197 C C . GLU A 1 156 ? -28.296 -22.160 8.638 1.00 80.19 156 GLU A C 1
ATOM 1199 O O . GLU A 1 156 ? -27.821 -23.134 8.060 1.00 80.19 156 GLU A O 1
ATOM 1204 N N . GLY A 1 157 ? -28.206 -20.940 8.107 1.00 79.25 157 GLY A N 1
ATOM 1205 C CA . GLY A 1 157 ? -27.625 -20.684 6.787 1.00 79.25 157 GLY A CA 1
ATOM 1206 C C . GLY A 1 157 ? -26.130 -21.016 6.681 1.00 79.25 157 GLY A C 1
ATOM 1207 O O . GLY A 1 157 ? -25.626 -21.240 5.582 1.00 79.25 157 GLY A O 1
ATOM 1208 N N . CYS A 1 158 ? -25.409 -21.105 7.804 1.00 82.62 158 CYS A N 1
ATOM 1209 C CA . CYS A 1 158 ? -23.992 -21.460 7.820 1.00 82.62 158 CYS A CA 1
ATOM 1210 C C . CYS A 1 158 ? -23.801 -22.988 7.777 1.00 82.62 158 CYS A C 1
ATOM 1212 O O . CYS A 1 158 ? -23.754 -23.642 8.819 1.00 82.62 158 CYS A O 1
ATOM 1214 N N . LEU A 1 159 ? -23.651 -23.575 6.579 1.00 80.31 159 LEU A N 1
ATOM 1215 C CA . LEU A 1 159 ? -23.426 -25.025 6.427 1.00 80.31 159 LEU A CA 1
ATOM 1216 C C . LEU A 1 159 ? -22.212 -25.556 7.221 1.00 80.31 159 LEU A C 1
ATOM 1218 O O . LEU A 1 159 ? -22.374 -26.573 7.899 1.00 80.31 159 LEU A O 1
ATOM 1222 N N . PRO A 1 160 ? -21.030 -24.900 7.205 1.00 80.12 160 PRO A N 1
ATOM 1223 C CA . PRO A 1 160 ? -19.889 -25.340 8.015 1.00 80.12 160 PRO A CA 1
ATOM 1224 C C . PRO A 1 160 ? -20.159 -25.218 9.521 1.00 80.12 160 PRO A C 1
ATOM 1226 O O . PRO A 1 160 ? -19.732 -26.060 10.307 1.00 80.12 160 PRO A O 1
ATOM 1229 N N . GLY A 1 161 ? -20.915 -24.189 9.912 1.00 75.62 161 GLY A N 1
ATOM 1230 C CA . GLY A 1 161 ? -21.264 -23.879 11.295 1.00 75.62 161 GLY A CA 1
ATOM 1231 C C . GLY A 1 161 ? -22.363 -24.755 11.893 1.00 75.62 161 GLY A C 1
ATOM 1232 O O . GLY A 1 161 ? -22.431 -24.889 13.113 1.00 75.62 161 GLY A O 1
ATOM 1233 N N . LYS A 1 162 ? -23.202 -25.407 11.071 1.00 78.38 162 LYS A N 1
ATOM 1234 C CA . LYS A 1 162 ? -24.283 -26.281 11.567 1.00 78.38 162 LYS A CA 1
ATOM 1235 C C . LYS A 1 162 ? -23.767 -27.376 12.499 1.00 78.38 162 LYS A C 1
ATOM 1237 O O . LYS A 1 162 ? -24.381 -27.634 13.526 1.00 78.38 162 LYS A O 1
ATOM 1242 N N . ARG A 1 163 ? -22.632 -28.000 12.162 1.00 74.50 163 ARG A N 1
ATOM 1243 C CA . ARG A 1 163 ? -22.028 -29.074 12.976 1.00 74.50 163 ARG A CA 1
ATOM 1244 C C . ARG A 1 163 ? -21.374 -28.564 14.264 1.00 74.50 163 ARG A C 1
ATOM 1246 O O . ARG A 1 163 ? -21.108 -29.362 15.149 1.00 74.50 163 ARG A O 1
ATOM 1253 N N . GLN A 1 164 ? -21.122 -27.259 14.357 1.00 73.38 164 GLN A N 1
ATOM 1254 C CA . GLN A 1 164 ? -20.484 -26.603 15.502 1.00 73.38 164 GLN A CA 1
ATOM 1255 C C . GLN A 1 164 ? -21.501 -25.975 16.475 1.00 73.38 164 GL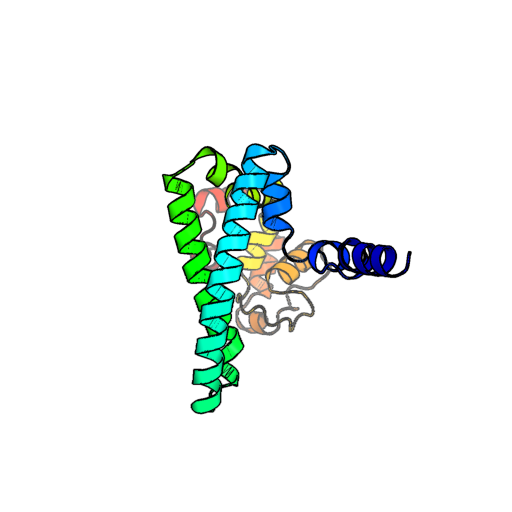N A C 1
ATOM 1257 O O . GLN A 1 164 ? -21.107 -25.264 17.394 1.00 73.38 164 GLN A O 1
ATOM 1262 N N . GLY A 1 165 ? -22.807 -26.198 16.276 1.00 79.44 165 GLY A N 1
ATOM 1263 C CA . GLY A 1 165 ? -23.850 -25.666 17.164 1.00 79.44 165 GLY A CA 1
ATOM 1264 C C . GLY A 1 165 ? -24.120 -24.165 17.004 1.00 79.44 165 GLY A C 1
ATOM 1265 O O . GLY A 1 165 ? -24.770 -23.558 17.849 1.00 79.44 165 GLY A O 1
ATOM 1266 N N . ILE A 1 166 ? -23.672 -23.544 15.907 1.00 81.06 166 ILE A N 1
ATOM 1267 C CA . ILE A 1 166 ? -23.882 -22.107 15.651 1.00 81.06 166 ILE A CA 1
ATOM 1268 C C . ILE A 1 166 ? -25.356 -21.668 15.691 1.00 81.06 166 ILE A C 1
ATOM 1270 O O . ILE A 1 166 ? -25.616 -20.597 16.241 1.00 81.06 166 ILE A O 1
ATOM 1274 N N . PRO A 1 167 ? -26.338 -22.454 15.199 1.00 78.19 167 PRO A N 1
ATOM 1275 C CA . PRO A 1 167 ? -27.746 -22.075 15.313 1.00 78.19 167 PRO A CA 1
ATOM 1276 C C . PRO A 1 167 ? -28.201 -21.840 16.761 1.00 78.19 167 PRO A C 1
ATOM 1278 O O . PRO A 1 167 ? -28.990 -20.932 17.018 1.00 78.19 167 PRO A O 1
ATOM 1281 N N . GLU A 1 168 ? -27.664 -22.604 17.716 1.00 79.88 168 GLU A N 1
ATOM 1282 C CA . GLU A 1 168 ? -27.973 -22.466 19.143 1.00 79.88 168 GLU A CA 1
ATOM 1283 C C . GLU A 1 168 ? -27.302 -21.225 19.740 1.00 79.88 168 GLU A C 1
ATOM 1285 O O . GLU A 1 168 ? -27.941 -20.463 20.467 1.00 79.88 168 GLU A O 1
ATOM 1290 N N . LYS A 1 169 ? -26.038 -20.969 19.377 1.00 80.88 169 LYS A N 1
ATOM 1291 C CA . LYS A 1 169 ? -25.291 -19.779 19.818 1.00 80.88 169 LYS A CA 1
ATOM 1292 C C . LYS A 1 169 ? -25.918 -18.484 19.294 1.00 80.88 169 LYS A C 1
ATOM 1294 O O . LYS A 1 169 ? -26.046 -17.512 20.031 1.00 80.88 169 LYS A O 1
ATOM 1299 N N . PHE A 1 170 ? -26.398 -18.488 18.052 1.00 81.12 170 PHE A N 1
ATOM 1300 C CA . PHE A 1 170 ? -27.124 -17.362 17.458 1.00 81.12 170 PHE A CA 1
ATOM 1301 C C . PHE A 1 170 ? -28.505 -17.154 18.089 1.00 81.12 170 PHE A C 1
ATOM 1303 O O . PHE A 1 170 ? -28.928 -16.014 18.270 1.00 81.12 170 PHE A O 1
ATOM 1310 N N . ALA A 1 171 ? -29.192 -18.228 18.487 1.00 79.12 171 ALA A N 1
ATOM 1311 C CA . ALA A 1 171 ? -30.439 -18.124 19.241 1.00 79.12 171 ALA A CA 1
ATOM 1312 C C . ALA A 1 171 ? -30.225 -17.559 20.656 1.00 79.12 171 ALA A C 1
ATOM 1314 O O . ALA A 1 171 ? -31.091 -16.839 21.152 1.00 79.12 171 ALA A O 1
ATOM 1315 N N . LYS A 1 172 ? -29.085 -17.853 21.302 1.00 78.88 172 LYS A N 1
ATOM 1316 C CA . LYS A 1 172 ? -28.681 -17.194 22.555 1.00 78.88 172 LYS A CA 1
ATOM 1317 C C . LYS A 1 172 ? -28.404 -15.710 22.320 1.00 78.88 172 LYS A C 1
ATOM 1319 O O . LYS A 1 172 ? -28.982 -14.884 23.014 1.00 78.88 172 LYS A O 1
ATOM 1324 N N . LEU A 1 173 ? -27.616 -15.375 21.298 1.00 79.69 173 LEU A N 1
ATOM 1325 C CA . LEU A 1 173 ? -27.278 -13.991 20.955 1.00 79.69 173 LEU A CA 1
ATOM 1326 C C . LEU A 1 173 ? -28.519 -13.133 20.656 1.00 79.69 173 LEU A C 1
ATOM 1328 O O . LEU A 1 173 ? -28.600 -11.994 21.098 1.00 79.69 173 LEU A O 1
ATOM 1332 N N . ALA A 1 174 ? -29.518 -13.689 19.965 1.00 76.88 174 ALA A N 1
ATOM 1333 C CA . ALA A 1 174 ? -30.768 -12.993 19.654 1.00 76.88 174 ALA A CA 1
ATOM 1334 C C . ALA A 1 174 ? -31.666 -12.728 20.881 1.00 76.88 174 ALA A C 1
ATOM 1336 O O . ALA A 1 174 ? -32.570 -11.898 20.799 1.00 76.88 174 ALA A O 1
ATOM 1337 N N . LYS A 1 175 ? -31.452 -13.438 21.998 1.00 77.62 175 LYS A N 1
ATOM 1338 C CA . LYS A 1 175 ? -32.224 -13.284 23.244 1.00 77.62 175 LYS A CA 1
ATOM 1339 C C . LYS A 1 175 ? -31.589 -12.316 24.245 1.00 77.62 175 LYS A C 1
ATOM 1341 O O . LYS A 1 175 ? -32.271 -11.934 25.191 1.00 77.62 175 LYS A O 1
ATOM 1346 N N . MET A 1 176 ? -30.319 -11.953 24.068 1.00 73.19 176 MET A N 1
ATOM 1347 C CA . MET A 1 176 ? -29.613 -11.051 24.984 1.00 73.19 176 MET A CA 1
ATOM 1348 C C . MET A 1 176 ? -29.982 -9.594 24.711 1.00 73.19 176 MET A C 1
ATOM 1350 O O . MET A 1 176 ? -30.162 -9.192 23.559 1.00 73.19 176 MET A O 1
ATOM 1354 N N . SER A 1 177 ? -30.107 -8.806 25.779 1.00 71.62 177 SER A N 1
ATOM 1355 C CA . SER A 1 177 ? -30.344 -7.365 25.675 1.00 71.62 177 SER A CA 1
ATOM 1356 C C . SER A 1 177 ? -29.046 -6.619 25.342 1.00 71.62 177 SER A C 1
ATOM 1358 O O . SER A 1 177 ? -27.946 -7.104 25.619 1.00 71.62 177 SER A O 1
ATOM 1360 N N . ASP A 1 178 ? -29.160 -5.424 24.753 1.00 68.38 178 ASP A N 1
ATOM 1361 C CA . ASP A 1 178 ? -27.987 -4.606 24.401 1.00 68.38 178 ASP A CA 1
ATOM 1362 C C . ASP A 1 178 ? -27.129 -4.254 25.628 1.00 68.38 178 ASP A C 1
ATOM 1364 O O . ASP A 1 178 ? -25.905 -4.192 25.532 1.00 68.38 178 ASP A O 1
ATOM 1368 N N . ASP A 1 179 ? -27.747 -4.120 26.804 1.00 70.62 179 ASP A N 1
ATOM 1369 C CA . ASP A 1 179 ? -27.053 -3.834 28.063 1.00 70.62 179 ASP A CA 1
ATOM 1370 C C . ASP A 1 179 ? -26.213 -5.019 28.569 1.00 70.62 179 ASP A C 1
ATOM 1372 O O . ASP A 1 179 ? -25.142 -4.824 29.146 1.00 70.62 179 ASP A O 1
ATOM 1376 N N . GLU A 1 180 ? -26.662 -6.257 28.346 1.00 73.88 180 GLU A N 1
ATOM 1377 C CA . GLU A 1 180 ? -25.882 -7.456 28.680 1.00 73.88 180 GLU A CA 1
ATOM 1378 C C . GLU A 1 180 ? -24.693 -7.627 27.733 1.00 73.88 180 GLU A C 1
ATOM 1380 O O . GLU A 1 180 ? -23.591 -7.948 28.176 1.00 73.88 180 GLU A O 1
ATOM 1385 N N . LEU A 1 181 ? -24.888 -7.353 26.441 1.00 73.38 181 LEU A N 1
ATOM 1386 C CA . LEU A 1 181 ? -23.823 -7.396 25.437 1.00 73.38 181 LEU A CA 1
ATOM 1387 C C . LEU A 1 181 ? -22.732 -6.357 25.713 1.00 73.38 181 LEU A C 1
ATOM 1389 O O . LEU A 1 181 ? -21.549 -6.682 25.612 1.00 73.38 181 LEU A O 1
ATOM 1393 N N . ASN A 1 182 ? -23.115 -5.149 26.130 1.00 75.12 182 ASN A N 1
ATOM 1394 C CA . ASN A 1 182 ? -22.168 -4.101 26.510 1.00 75.12 182 ASN A CA 1
ATOM 1395 C C . ASN A 1 182 ? -21.338 -4.495 27.743 1.00 75.12 182 ASN A C 1
ATOM 1397 O O . ASN A 1 182 ? -20.121 -4.338 27.726 1.00 75.12 182 ASN A O 1
ATOM 1401 N N . LYS A 1 183 ? -21.952 -5.090 28.777 1.00 77.69 183 LYS A N 1
ATOM 1402 C CA . LYS A 1 183 ? -21.209 -5.597 29.950 1.00 77.69 183 LYS A CA 1
ATOM 1403 C C . LYS A 1 183 ? -20.226 -6.704 29.582 1.00 77.69 183 LYS A C 1
ATOM 1405 O O . LYS A 1 183 ? -19.099 -6.724 30.062 1.00 77.69 183 LYS A O 1
ATOM 1410 N N . ILE A 1 184 ? -20.640 -7.625 28.712 1.00 73.50 184 ILE A N 1
ATOM 1411 C CA . ILE A 1 184 ? -19.774 -8.713 28.244 1.00 73.50 184 ILE A CA 1
ATOM 1412 C C . ILE A 1 184 ? -18.586 -8.160 27.455 1.00 73.50 184 ILE A C 1
ATOM 1414 O O . ILE A 1 184 ? -17.475 -8.660 27.611 1.00 73.50 184 ILE A O 1
ATOM 1418 N N . TRP A 1 185 ? -18.813 -7.131 26.643 1.00 75.06 185 TRP A N 1
ATOM 1419 C CA . TRP A 1 185 ? -17.762 -6.453 25.896 1.00 75.06 185 TRP A CA 1
ATOM 1420 C C . TRP A 1 185 ? -16.780 -5.705 26.802 1.00 75.06 185 TRP A C 1
ATOM 1422 O O . TRP A 1 185 ? -15.575 -5.812 26.597 1.00 75.06 185 TRP A O 1
ATOM 1432 N N . GLU A 1 186 ? -17.263 -5.015 27.838 1.00 75.69 186 GLU A N 1
ATOM 1433 C CA . GLU A 1 186 ? -16.397 -4.355 28.826 1.00 75.69 186 GLU A CA 1
ATOM 1434 C C . GLU A 1 186 ? -15.545 -5.352 29.630 1.00 75.69 186 GLU A C 1
ATOM 1436 O O . GLU A 1 186 ? -14.403 -5.049 29.971 1.00 75.69 186 GLU A O 1
ATOM 1441 N N . GLU A 1 187 ? -16.063 -6.553 29.902 1.00 71.94 187 GLU A N 1
ATOM 1442 C CA . GLU A 1 187 ? -15.328 -7.605 30.615 1.00 71.94 187 GLU A CA 1
ATOM 1443 C C . GLU A 1 187 ? -14.281 -8.323 29.750 1.00 71.94 187 GLU A C 1
ATOM 1445 O O . GLU A 1 187 ? -13.257 -8.770 30.267 1.00 71.94 187 GLU A O 1
ATOM 1450 N N . ILE A 1 188 ? -14.551 -8.501 28.453 1.00 69.56 188 ILE A N 1
ATOM 1451 C CA . ILE A 1 188 ? -13.802 -9.438 27.598 1.00 69.56 188 ILE A CA 1
ATOM 1452 C C . ILE A 1 188 ? -12.964 -8.735 26.525 1.00 69.56 188 ILE A C 1
ATOM 1454 O O . ILE A 1 188 ? -11.905 -9.246 26.150 1.00 69.56 188 ILE A O 1
ATOM 1458 N N . GLY A 1 189 ? -13.394 -7.563 26.060 1.00 64.81 189 GLY A N 1
ATOM 1459 C CA . GLY A 1 189 ? -12.817 -6.893 24.899 1.00 64.81 189 GLY A CA 1
ATOM 1460 C C . GLY A 1 189 ? -13.021 -7.672 23.593 1.00 64.81 189 GLY A C 1
ATOM 1461 O O . GLY A 1 189 ? -13.860 -8.565 23.497 1.00 64.81 189 GLY A O 1
ATOM 1462 N N . GLU A 1 190 ? -12.222 -7.338 22.580 1.00 65.62 190 GLU A N 1
ATOM 1463 C CA . GLU A 1 190 ? -12.279 -7.892 21.214 1.00 65.62 190 GLU A CA 1
ATOM 1464 C C . GLU A 1 190 ? -11.595 -9.275 21.081 1.00 65.62 190 GLU A C 1
ATOM 1466 O O . GLU A 1 190 ? -11.109 -9.645 20.018 1.00 65.62 190 GLU A O 1
ATOM 1471 N N . ASP A 1 191 ? -11.493 -10.049 22.166 1.00 68.88 191 ASP A N 1
ATOM 1472 C CA . ASP A 1 191 ? -10.777 -11.332 22.177 1.00 68.88 191 ASP A CA 1
ATOM 1473 C C . ASP A 1 191 ? -11.670 -12.482 21.643 1.00 68.88 191 ASP A C 1
ATOM 1475 O O . ASP A 1 191 ? -12.642 -12.860 22.313 1.00 68.88 191 ASP A O 1
ATOM 1479 N N . PRO A 1 192 ? -11.372 -13.074 20.464 1.00 62.44 192 PRO A N 1
ATOM 1480 C CA . PRO A 1 192 ? -12.258 -14.032 19.791 1.00 62.44 192 PRO A CA 1
ATOM 1481 C C . PRO A 1 192 ? -12.506 -15.322 20.577 1.00 62.44 192 PRO A C 1
ATOM 1483 O O . PRO A 1 192 ? -13.585 -15.914 20.477 1.00 62.44 192 PRO A O 1
ATOM 1486 N N . ASP A 1 193 ? -11.516 -15.784 21.342 1.00 67.00 193 ASP A N 1
ATOM 1487 C CA . ASP A 1 193 ? -11.584 -17.077 22.027 1.00 67.00 193 ASP A CA 1
ATOM 1488 C C . ASP A 1 193 ? -12.457 -16.985 23.284 1.00 67.00 193 ASP A C 1
ATOM 1490 O O . ASP A 1 193 ? -13.338 -17.816 23.506 1.00 67.00 193 ASP A O 1
ATOM 1494 N N . LYS A 1 194 ? -12.331 -15.888 24.036 1.00 69.25 194 LYS A N 1
ATOM 1495 C CA . LYS A 1 194 ? -13.170 -15.621 25.215 1.00 69.25 194 LYS A CA 1
ATOM 1496 C C . LYS A 1 194 ? -14.634 -15.365 24.858 1.00 69.25 194 LYS A C 1
ATOM 1498 O O . LYS A 1 194 ? -15.527 -15.664 25.650 1.00 69.25 194 LYS A O 1
ATOM 1503 N N . ILE A 1 195 ? -14.895 -14.831 23.664 1.00 66.75 195 ILE A N 1
ATOM 1504 C CA . ILE A 1 195 ? -16.255 -14.664 23.144 1.00 66.75 195 ILE A CA 1
ATOM 1505 C C . ILE A 1 195 ? -16.900 -16.030 22.869 1.00 66.75 195 ILE A C 1
ATOM 1507 O O . ILE A 1 195 ? -18.061 -16.242 23.220 1.00 66.75 195 ILE A O 1
ATOM 1511 N N . LYS A 1 196 ? -16.157 -16.978 22.285 1.00 67.06 196 LYS A N 1
ATOM 1512 C CA . LYS A 1 196 ? -16.666 -18.328 21.992 1.00 67.06 196 LYS A CA 1
ATOM 1513 C C . LYS A 1 196 ? -16.952 -19.148 23.246 1.00 67.06 196 LYS A C 1
ATOM 1515 O O . LYS A 1 196 ? -17.869 -19.967 23.201 1.00 67.06 196 LYS A O 1
ATOM 1520 N N . ASP A 1 197 ? -16.206 -18.919 24.325 1.00 66.94 197 ASP A N 1
ATOM 1521 C CA . ASP A 1 197 ? -16.382 -19.612 25.606 1.00 66.94 197 ASP A CA 1
ATOM 1522 C C . ASP A 1 197 ? -17.627 -19.147 26.380 1.00 66.94 197 ASP A C 1
ATOM 1524 O O . ASP A 1 197 ? -18.191 -19.910 27.166 1.00 66.94 197 ASP A O 1
ATOM 1528 N N . LYS A 1 198 ? -18.103 -17.915 26.147 1.00 66.69 198 LYS A N 1
ATOM 1529 C CA . LYS A 1 198 ? -19.290 -17.368 26.834 1.00 66.69 198 LYS A CA 1
ATOM 1530 C C . LYS A 1 198 ? -20.626 -17.809 26.211 1.00 66.69 198 LYS A C 1
ATOM 1532 O O . LYS A 1 198 ? -21.671 -17.598 26.828 1.00 66.69 198 LYS A O 1
ATOM 1537 N N . PHE A 1 199 ? -20.610 -18.418 25.019 1.00 61.12 199 PHE A N 1
ATOM 1538 C CA . PHE A 1 199 ? -21.795 -18.767 24.214 1.00 61.12 199 PHE A CA 1
ATOM 1539 C C . PHE A 1 199 ? -21.844 -20.241 23.807 1.00 61.12 199 PHE A C 1
ATOM 1541 O O . PHE A 1 199 ? -22.918 -20.862 24.014 1.00 61.12 199 PHE A O 1
#

pLDDT: mean 80.12, std 8.86, range [61.12, 95.88]

Sequence (199 aa):
MRLFFIFLSAILVNNFVLSKFLGICPFLGVSKKISSAAGMSMAVIFVMVISSIITWFLNLLLVKMGLEFLTTIVFILVIATLVQFIEFYIKKVSPNLYEASAGAFLAFAEKKFEVKEDLRVIFAENLLPGANCGACGYPGCSGFAKGFIKGEVKAEGCLPGKRQGIPE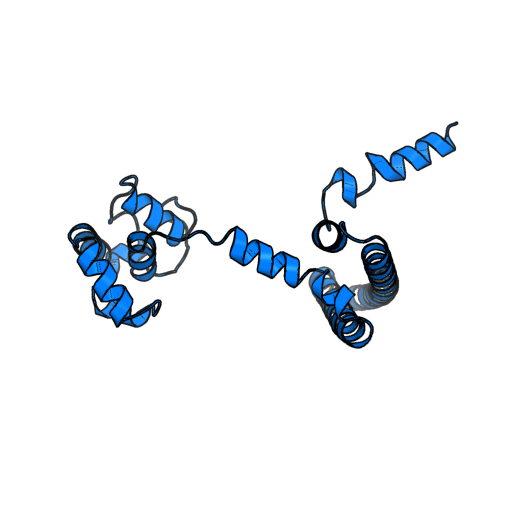KFAKLAKMSDDELNKIWEEIGEDPDKIKDKF